Protein 3MNM (pdb70)

CATH classification: 2.60.40.1230

Nearest PDB structures (foldseek):
  3mnm-assembly1_A  TM=1.004E+00  e=5.671E-18  Saccharomyces cerevisiae
  1gyv-assembly1_A  TM=8.779E-01  e=1.402E-06  Mus musculus
  3zy7-assembly1_B  TM=8.597E-01  e=1.266E-06  Mus musculus
  1iu1-assembly1_A  TM=8.815E-01  e=3.173E-06  Homo sapiens
  1gyw-assembly1_A  TM=8.826E-01  e=5.563E-06  Mus musculus

Structure (mmCIF, N/CA/C/O backbone):
data_3MNM
#
_entry.id   3MNM
#
_cell.length_a   89.716
_cell.length_b   89.716
_cell.length_c   117.029
_cell.angle_alpha   90.00
_cell.angle_beta   90.00
_cell.angle_gamma   90.00
#
_symmetry.space_group_name_H-M   'P 43 21 2'
#
loop_
_entity.id
_entity.type
_entity.pdbx_description
1 polymer 'ADP-ribosylation factor-binding protein GGA2'
2 non-polymer 'SULFATE ION'
3 non-polymer GLYCEROL
4 water water
#
loop_
_atom_site.group_PDB
_atom_site.id
_atom_site.type_symbol
_atom_site.label_atom_id
_atom_site.label_alt_id
_atom_site.label_comp_id
_atom_site.label_asym_id
_atom_site.label_entity_id
_atom_site.label_seq_id
_atom_site.pdbx_PDB_ins_code
_atom_site.Cartn_x
_atom_site.Cartn_y
_atom_site.Cartn_z
_atom_site.occupancy
_atom_site.B_iso_or_equiv
_atom_site.auth_seq_id
_atom_site.auth_comp_id
_atom_site.auth_asym_id
_atom_site.auth_atom_id
_atom_site.pdbx_PDB_model_num
ATOM 1 N N . ALA A 1 9 ? -35.262 -3.172 8.846 1.00 36.92 471 ALA A N 1
ATOM 2 C CA . ALA A 1 9 ? -35.602 -4.062 9.949 1.00 34.62 471 ALA A CA 1
ATOM 3 C C . ALA A 1 9 ? -35.321 -5.519 9.584 1.00 25.51 471 ALA A C 1
ATOM 4 O O . ALA A 1 9 ? -35.309 -5.879 8.407 1.00 39.73 471 ALA A O 1
ATOM 6 N N . ARG A 1 10 ? -35.085 -6.343 10.597 1.00 29.89 472 ARG A N 1
ATOM 7 C CA . ARG A 1 10 ? -34.839 -7.766 10.380 1.00 25.88 472 ARG A CA 1
ATOM 8 C C . ARG A 1 10 ? -36.127 -8.540 10.503 1.00 29.58 472 ARG A C 1
ATOM 9 O O . ARG A 1 10 ? -36.914 -8.316 11.425 1.00 32.11 472 ARG A O 1
ATOM 17 N N . THR A 1 11 ? -36.342 -9.461 9.577 1.00 22.29 473 THR A N 1
ATOM 18 C CA . THR A 1 11 ? -37.407 -10.426 9.735 1.00 20.32 473 THR A CA 1
ATOM 19 C C . THR A 1 11 ? -36.798 -11.727 10.224 1.00 25.27 473 THR A C 1
ATOM 20 O O . THR A 1 11 ? -35.788 -12.196 9.677 1.00 20.69 473 THR A O 1
ATOM 24 N N . LEU A 1 12 ? -37.390 -12.300 11.267 1.00 18.19 474 LEU A N 1
ATOM 25 C CA A LEU A 1 12 ? -36.924 -13.584 11.772 0.60 18.03 474 LEU A CA 1
ATOM 26 C CA B LEU A 1 12 ? -36.942 -13.581 11.788 0.40 18.07 474 LEU A CA 1
ATOM 27 C C . LEU A 1 12 ? -37.413 -14.692 10.854 1.00 20.77 474 LEU A C 1
ATOM 28 O O . LEU A 1 12 ? -38.598 -14.767 10.516 1.00 21.71 474 LEU A O 1
ATOM 37 N N . VAL A 1 13 ? -36.484 -15.539 10.429 1.00 15.47 475 VAL A N 1
ATOM 38 C CA . VAL A 1 13 ? -36.803 -16.669 9.578 1.00 13.00 475 VAL A CA 1
ATOM 39 C C . VAL A 1 13 ? -36.876 -17.927 10.421 1.00 16.25 475 VAL A C 1
ATOM 40 O O . VAL A 1 13 ? -37.825 -18.689 10.320 1.00 16.48 475 VAL A O 1
ATOM 44 N N . ASN A 1 14 ? -35.857 -18.165 11.242 1.00 12.45 476 ASN A N 1
ATOM 45 C CA . ASN A 1 14 ? -35.865 -19.331 12.109 1.00 12.03 476 ASN A CA 1
ATOM 46 C C . ASN A 1 14 ? -34.901 -19.173 13.267 1.00 21.16 476 ASN A C 1
ATOM 47 O O . ASN A 1 14 ? -33.878 -18.501 13.146 1.00 17.90 476 ASN A O 1
ATOM 52 N N . GLN A 1 15 ? -35.235 -19.797 14.389 1.00 15.57 477 GLN A N 1
ATOM 53 C CA . GLN A 1 15 ? -34.298 -19.920 15.496 1.00 16.92 477 GLN A CA 1
ATOM 54 C C . GLN A 1 15 ? -34.335 -21.343 16.011 1.00 18.52 477 GLN A C 1
ATOM 55 O O . GLN A 1 15 ? -35.386 -21.846 16.403 1.00 18.87 477 GLN A O 1
ATOM 61 N N . SER A 1 16 ? -33.183 -22.006 15.987 1.00 15.03 478 SER A N 1
ATOM 62 C CA . SER A 1 16 ? -33.075 -23.358 16.471 1.00 13.81 478 SER A CA 1
ATOM 63 C C . SER A 1 16 ? -32.217 -23.322 17.735 1.00 14.95 478 SER A C 1
ATOM 64 O O . SER A 1 16 ? -31.853 -22.240 18.194 1.00 18.71 478 SER A O 1
ATOM 67 N N . PRO A 1 17 ? -31.906 -24.492 18.304 1.00 15.07 479 PRO A N 1
ATOM 68 C CA . PRO A 1 17 ? -31.025 -24.500 19.480 1.00 17.43 479 PRO A CA 1
ATOM 69 C C . PRO A 1 17 ? -29.648 -23.924 19.154 1.00 23.38 479 PRO A C 1
ATOM 70 O O . PRO A 1 17 ? -28.977 -23.405 20.046 1.00 19.13 479 PRO A O 1
ATOM 74 N N . ASN A 1 18 ? -29.234 -24.008 17.892 1.00 15.58 480 ASN A N 1
ATOM 75 C CA . ASN A 1 18 ? -27.867 -23.602 17.525 1.00 14.03 480 ASN A CA 1
ATOM 76 C C . ASN A 1 18 ? -27.769 -22.358 16.653 1.00 17.37 480 ASN A C 1
ATOM 77 O O . ASN A 1 18 ? -26.715 -21.726 16.608 1.00 15.97 480 ASN A O 1
ATOM 82 N N . LEU A 1 19 ? -28.837 -22.024 15.927 1.00 13.72 481 LEU A N 1
ATOM 83 C CA . LEU A 1 19 ? -28.705 -21.107 14.802 1.00 11.59 481 LEU A CA 1
ATOM 84 C C . LEU A 1 19 ? -29.913 -20.203 14.641 1.00 15.55 481 LEU A C 1
ATOM 85 O O . LEU A 1 19 ? -31.059 -20.669 14.618 1.00 16.64 481 LEU A O 1
ATOM 90 N N . LYS A 1 20 ? -29.640 -18.917 14.512 1.00 11.92 482 LYS A N 1
ATOM 91 C CA . LYS A 1 20 ? -30.674 -17.932 14.232 1.00 14.16 482 LYS A CA 1
ATOM 92 C C . LYS A 1 20 ? -30.503 -17.409 12.807 1.00 18.14 482 LYS A C 1
ATOM 93 O O . LYS A 1 20 ? -29.413 -17.003 12.421 1.00 15.27 482 LYS A O 1
ATOM 99 N N . ILE A 1 21 ? -31.577 -17.445 12.017 1.00 12.40 483 ILE A N 1
ATOM 100 C CA . ILE A 1 21 ? -31.537 -16.943 10.648 1.00 11.03 483 ILE A CA 1
ATOM 101 C C . ILE A 1 21 ? -32.489 -15.774 10.521 1.00 16.72 483 ILE A C 1
ATOM 102 O O . ILE A 1 21 ? -33.658 -15.890 10.899 1.00 14.92 483 ILE A O 1
ATOM 107 N N . GLU A 1 22 ? -31.991 -14.654 10.005 1.00 11.76 484 GLU A N 1
ATOM 108 C CA . GLU A 1 22 ? -32.818 -13.473 9.749 1.00 14.45 484 GLU A CA 1
ATOM 109 C C . GLU A 1 22 ? -32.643 -12.955 8.321 1.00 17.92 484 GLU A C 1
ATOM 110 O O . GLU A 1 22 ? -31.574 -13.099 7.730 1.00 13.78 484 GLU A O 1
ATOM 116 N N . PHE A 1 23 ? -33.696 -12.348 7.770 1.00 14.88 485 PHE A N 1
ATOM 117 C CA . PHE A 1 23 ? -33.599 -11.657 6.492 1.00 16.70 485 PHE A CA 1
ATOM 118 C C . PHE A 1 23 ? -33.784 -10.159 6.703 1.00 20.10 485 PHE A C 1
ATOM 119 O O . PHE A 1 23 ? -34.620 -9.735 7.503 1.00 19.88 485 PHE A O 1
ATOM 127 N N . GLU A 1 24 ? -33.004 -9.370 5.982 1.00 15.62 486 GLU A N 1
ATOM 128 C CA . GLU A 1 24 ? -33.327 -7.961 5.774 1.00 16.08 486 GLU A CA 1
ATOM 129 C C . GLU A 1 24 ? -33.906 -7.844 4.375 1.00 22.88 486 GLU A C 1
ATOM 130 O O . GLU A 1 24 ? -33.223 -8.126 3.388 1.00 19.24 486 GLU A O 1
ATOM 136 N N . ILE A 1 25 ? -35.181 -7.453 4.293 1.00 16.76 487 ILE A N 1
ATOM 137 C CA . ILE A 1 25 ? -35.891 -7.403 3.025 1.00 15.52 487 ILE A CA 1
ATOM 138 C C . ILE A 1 25 ? -36.299 -5.973 2.716 1.00 26.62 487 ILE A C 1
ATOM 139 O O . ILE A 1 25 ? -36.880 -5.300 3.565 1.00 23.80 487 ILE A O 1
ATOM 144 N N . SER A 1 26 ? -35.987 -5.515 1.509 1.00 20.86 488 SER A N 1
ATOM 145 C CA . SER A 1 26 ? -36.394 -4.177 1.077 1.00 28.19 488 SER A CA 1
ATOM 146 C C . SER A 1 26 ? -36.749 -4.156 -0.405 1.00 32.08 488 SER A C 1
ATOM 147 O O . SER A 1 26 ? -36.209 -4.927 -1.191 1.00 27.10 488 SER A O 1
ATOM 150 N N . ARG A 1 27 ? -37.667 -3.279 -0.794 1.00 28.24 489 ARG A N 1
ATOM 151 C CA . ARG A 1 27 ? -37.987 -3.154 -2.205 1.00 32.33 489 ARG A CA 1
ATOM 152 C C . ARG A 1 27 ? -37.163 -2.037 -2.817 1.00 34.73 489 ARG A C 1
ATOM 153 O O . ARG A 1 27 ? -37.008 -0.971 -2.224 1.00 39.39 489 ARG A O 1
ATOM 161 N N . GLU A 1 28 ? -36.635 -2.284 -4.008 1.00 35.76 490 GLU A N 1
ATOM 162 C CA . GLU A 1 28 ? -35.812 -1.292 -4.689 1.00 39.50 490 GLU A CA 1
ATOM 163 C C . GLU A 1 28 ? -36.438 -0.802 -5.981 1.00 45.14 490 GLU A C 1
ATOM 164 O O . GLU A 1 28 ? -36.188 0.318 -6.420 1.00 50.87 490 GLU A O 1
ATOM 170 N N . SER A 1 29 ? -37.242 -1.656 -6.598 1.00 41.16 491 SER A N 1
ATOM 171 C CA . SER A 1 29 ? -37.881 -1.316 -7.855 1.00 46.70 491 SER A CA 1
ATOM 172 C C . SER A 1 29 ? -39.272 -1.922 -7.859 1.00 50.28 491 SER A C 1
ATOM 173 O O . SER A 1 29 ? -39.654 -2.626 -6.921 1.00 41.22 491 SER A O 1
ATOM 176 N N . ASN A 1 30 ? -40.037 -1.643 -8.908 1.00 47.01 492 ASN A N 1
ATOM 177 C CA . ASN A 1 30 ? -41.341 -2.269 -9.057 1.00 50.79 492 ASN A CA 1
ATOM 178 C C . ASN A 1 30 ? -41.186 -3.783 -9.194 1.00 46.52 492 ASN A C 1
ATOM 179 O O . ASN A 1 30 ? -42.123 -4.542 -8.940 1.00 48.69 492 ASN A O 1
ATOM 181 N N . SER A 1 31 ? -39.988 -4.218 -9.574 1.00 43.64 493 SER A N 1
ATOM 182 C CA . SER A 1 31 ? -39.748 -5.629 -9.859 1.00 46.96 493 SER A CA 1
ATOM 183 C C . SER A 1 31 ? -38.592 -6.251 -9.067 1.00 36.08 493 SER A C 1
ATOM 184 O O . SER A 1 31 ? -38.358 -7.453 -9.171 1.00 41.09 493 SER A O 1
ATOM 187 N N . VAL A 1 32 ? -37.876 -5.443 -8.287 1.00 38.60 494 VAL A N 1
ATOM 188 C CA . VAL A 1 32 ? -36.690 -5.924 -7.574 1.00 30.73 494 VAL A CA 1
ATOM 189 C C . VAL A 1 32 ? -36.787 -5.824 -6.056 1.00 34.91 494 VAL A C 1
ATOM 190 O O . VAL A 1 32 ? -36.981 -4.741 -5.497 1.00 29.22 494 VAL A O 1
ATOM 194 N N . ILE A 1 33 ? -36.620 -6.965 -5.394 1.00 23.59 495 ILE A N 1
ATOM 195 C CA . ILE A 1 33 ? -36.528 -7.007 -3.947 1.00 22.95 495 ILE A CA 1
ATOM 196 C C . ILE A 1 33 ? -35.084 -7.312 -3.546 1.00 21.18 495 ILE A C 1
ATOM 197 O O . ILE A 1 33 ? -34.457 -8.185 -4.130 1.00 21.67 495 ILE A O 1
ATOM 202 N N . ARG A 1 34 ? -34.567 -6.587 -2.561 1.00 17.97 496 ARG A N 1
ATOM 203 C CA . ARG A 1 34 ? -33.242 -6.869 -2.007 1.00 20.54 496 ARG A CA 1
ATOM 204 C C . ARG A 1 34 ? -33.422 -7.723 -0.756 1.00 19.03 496 ARG A C 1
ATOM 205 O O . ARG A 1 34 ? -34.208 -7.392 0.140 1.00 17.64 496 ARG A O 1
ATOM 213 N N . ILE A 1 35 ? -32.716 -8.846 -0.697 1.00 15.11 497 ILE A N 1
ATOM 214 C CA . ILE A 1 35 ? -32.823 -9.723 0.455 1.00 12.78 497 ILE A CA 1
ATOM 215 C C . ILE A 1 35 ? -31.431 -10.118 0.922 1.00 16.42 497 ILE A C 1
ATOM 216 O O . ILE A 1 35 ? -30.640 -10.671 0.152 1.00 15.74 497 ILE A O 1
ATOM 232 N N . SER A 1 37 ? -29.495 -12.243 3.958 1.00 12.98 499 SER A N 1
ATOM 233 C CA . SER A 1 37 ? -29.634 -13.158 5.093 1.00 8.75 499 SER A CA 1
ATOM 234 C C . SER A 1 37 ? -28.485 -12.995 6.087 1.00 12.32 499 SER A C 1
ATOM 235 O O . SER A 1 37 ? -27.338 -12.745 5.695 1.00 14.68 499 SER A O 1
ATOM 238 N N . PHE A 1 38 ? -28.818 -13.128 7.370 1.00 13.96 500 PHE A N 1
ATOM 239 C CA . PHE A 1 38 ? -27.863 -13.016 8.465 1.00 12.00 500 PHE A CA 1
ATOM 240 C C . PHE A 1 38 ? -27.958 -14.228 9.352 1.00 12.16 500 PHE A C 1
ATOM 241 O O . PHE A 1 38 ? -29.052 -14.617 9.784 1.00 14.72 500 PHE A O 1
ATOM 249 N N . PHE A 1 39 ? -26.802 -14.813 9.654 1.00 10.02 501 PHE A N 1
ATOM 250 C CA . PHE A 1 39 ? -26.731 -16.027 10.438 1.00 9.39 501 PHE A CA 1
ATOM 251 C C . PHE A 1 39 ? -26.003 -15.739 11.726 1.00 13.93 501 PHE A C 1
ATOM 252 O O . PHE A 1 39 ? -24.893 -15.221 11.714 1.00 12.99 501 PHE 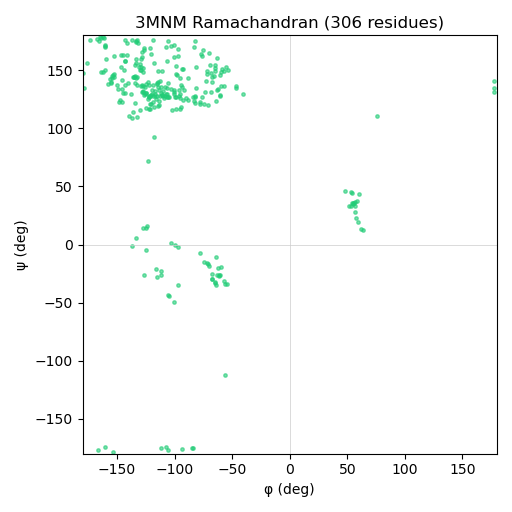A O 1
ATOM 260 N N . THR A 1 40 ? -26.664 -16.057 12.831 1.00 10.61 502 THR A N 1
ATOM 261 C CA . THR A 1 40 ? -26.151 -15.828 14.178 1.00 13.44 502 THR A CA 1
ATOM 262 C C . THR A 1 40 ? -26.026 -17.148 14.939 1.00 15.71 502 THR A C 1
ATOM 263 O O . THR A 1 40 ? -26.960 -17.961 15.009 1.00 13.00 502 THR A O 1
ATOM 267 N N . ASN A 1 41 ? -24.858 -17.378 15.518 1.00 13.88 503 ASN A N 1
ATOM 268 C CA . ASN A 1 41 ? -24.604 -18.623 16.212 1.00 12.84 503 ASN A CA 1
ATOM 269 C C . ASN A 1 41 ? -25.156 -18.538 17.630 1.00 15.97 503 ASN A C 1
ATOM 270 O O . ASN A 1 41 ? -24.804 -17.625 18.368 1.00 15.79 503 ASN A O 1
ATOM 275 N N . LEU A 1 42 ? -26.042 -19.466 17.995 1.00 14.17 504 LEU A N 1
ATOM 276 C CA . LEU A 1 42 ? -26.597 -19.490 19.354 1.00 17.35 504 LEU A CA 1
ATOM 277 C C . LEU A 1 42 ? -25.896 -20.523 20.236 1.00 19.72 504 LEU A C 1
ATOM 278 O O . LEU A 1 42 ? -26.237 -20.690 21.410 1.00 20.50 504 LEU A O 1
ATOM 283 N N . SER A 1 43 ? -24.930 -21.234 19.660 1.00 16.32 505 SER A N 1
ATOM 284 C CA . SER A 1 43 ? -24.170 -22.237 20.382 1.00 15.51 505 SER A CA 1
ATOM 285 C C . SER A 1 43 ? -22.903 -21.597 20.955 1.00 17.40 505 SER A C 1
ATOM 286 O O . SER A 1 43 ? -22.404 -20.634 20.396 1.00 15.17 505 SER A O 1
ATOM 289 N N . SER A 1 44 ? -22.400 -22.111 22.073 1.00 18.15 506 SER A N 1
ATOM 290 C CA A SER A 1 44 ? -21.128 -21.637 22.614 0.52 21.22 506 SER A CA 1
ATOM 291 C CA B SER A 1 44 ? -21.131 -21.615 22.596 0.48 21.22 506 SER A CA 1
ATOM 292 C C . SER A 1 44 ? -19.972 -22.186 21.786 1.00 21.16 506 SER A C 1
ATOM 293 O O . SER A 1 44 ? -18.844 -21.692 21.863 1.00 22.94 506 SER A O 1
ATOM 298 N N . SER A 1 45 ? -20.263 -23.216 20.998 1.00 17.03 507 SER A N 1
ATOM 299 C CA A SER A 1 45 ? -19.246 -23.846 20.166 0.37 21.78 507 SER A CA 1
ATOM 300 C CA B SER A 1 45 ? -19.259 -23.866 20.163 0.63 21.81 507 SER A CA 1
ATOM 301 C C . SER A 1 45 ? -19.336 -23.343 18.731 1.00 18.22 507 SER A C 1
ATOM 302 O O . SER A 1 45 ? -20.363 -22.823 18.307 1.00 14.94 507 SER A O 1
A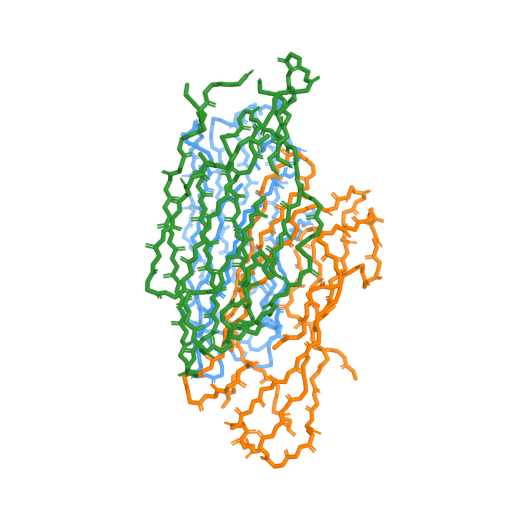TOM 307 N N . PRO A 1 46 ? -18.243 -23.482 17.967 1.00 14.02 508 PRO A N 1
ATOM 308 C CA . PRO A 1 46 ? -18.324 -22.940 16.604 1.00 12.55 508 PRO A CA 1
ATOM 309 C C . PRO A 1 46 ? -19.209 -23.747 15.678 1.00 13.15 508 PRO A C 1
ATOM 310 O O . PRO A 1 46 ? -19.321 -24.959 15.810 1.00 14.16 508 PRO A O 1
ATOM 314 N N . ILE A 1 47 ? -19.814 -23.045 14.734 1.00 13.47 509 ILE A N 1
ATOM 315 C CA . ILE A 1 47 ? -20.544 -23.680 13.642 1.00 10.42 509 ILE A CA 1
ATOM 316 C C . ILE A 1 47 ? -19.648 -23.676 12.410 1.00 12.16 509 ILE A C 1
ATOM 317 O O . ILE A 1 47 ? -19.055 -22.660 12.084 1.00 14.38 509 ILE A O 1
ATOM 322 N N . SER A 1 48 ? -19.552 -24.812 11.733 1.00 12.16 510 SER A N 1
ATOM 323 C CA . SER A 1 48 ? -18.705 -24.888 10.539 1.00 15.10 510 SER A CA 1
ATOM 324 C C . SER A 1 48 ? -19.458 -25.542 9.390 1.00 13.32 510 SER A C 1
ATOM 325 O O . SER A 1 48 ? -20.566 -26.040 9.579 1.00 13.60 510 SER A O 1
ATOM 328 N N . ASN A 1 49 ? -18.840 -25.538 8.211 1.00 9.07 511 ASN A N 1
ATOM 329 C CA . ASN A 1 49 ? -19.396 -26.202 7.047 1.00 9.86 511 ASN A CA 1
ATOM 330 C C . ASN A 1 49 ? -20.822 -25.735 6.742 1.00 9.71 511 ASN A C 1
ATOM 331 O O . ASN A 1 49 ? -21.620 -26.523 6.267 1.00 11.52 511 ASN A O 1
ATOM 336 N N . LEU A 1 50 ? -21.125 -24.460 6.986 1.00 8.89 512 LEU A N 1
ATOM 337 C CA . LEU A 1 50 ? -22.516 -23.999 6.825 1.00 9.39 512 LEU A CA 1
ATOM 338 C C . LEU A 1 50 ? -22.855 -23.789 5.349 1.00 9.54 512 LEU A C 1
ATOM 339 O O . LEU A 1 50 ? -22.208 -23.007 4.641 1.00 10.58 512 LEU A O 1
ATOM 344 N N . VAL A 1 51 ? -23.899 -24.487 4.897 1.00 9.55 513 VAL A N 1
ATOM 345 C CA . VAL A 1 51 ? -24.336 -24.456 3.511 1.00 8.31 513 VAL A CA 1
ATOM 346 C C . VAL A 1 51 ? -25.810 -24.060 3.509 1.00 9.61 513 VAL A C 1
ATOM 347 O O . VAL A 1 51 ? -26.634 -24.766 4.076 1.00 10.32 513 VAL A O 1
ATOM 351 N N . PHE A 1 52 ? -26.115 -22.917 2.903 1.00 9.52 514 PHE A N 1
ATOM 352 C CA . PHE A 1 52 ? -27.487 -22.390 2.879 1.00 8.71 514 PHE A CA 1
ATOM 353 C C . PHE A 1 52 ? -28.045 -22.431 1.464 1.00 10.57 514 PHE A C 1
ATOM 354 O O . PHE A 1 52 ? -27.411 -21.952 0.509 1.00 9.96 514 PHE A O 1
ATOM 362 N N . LEU A 1 53 ? -29.250 -22.988 1.336 1.00 9.65 515 LEU A N 1
ATOM 363 C CA . LEU A 1 53 ? -29.925 -23.092 0.043 1.00 10.01 515 LEU A CA 1
ATOM 364 C C . LEU A 1 53 ? -31.257 -22.353 0.110 1.00 10.87 515 LEU A C 1
ATOM 365 O O . LEU A 1 53 ? -32.048 -22.588 1.024 1.00 13.43 515 LEU A O 1
ATOM 370 N N . LEU A 1 54 ? -31.491 -21.463 -0.851 1.00 11.18 516 LEU A N 1
ATOM 371 C CA . LEU A 1 54 ? -32.716 -20.666 -0.885 1.00 12.47 516 LEU A CA 1
ATOM 372 C C . LEU A 1 54 ? -33.391 -20.795 -2.243 1.00 14.76 516 LEU A C 1
ATOM 373 O O . LEU A 1 54 ? -32.732 -20.744 -3.278 1.00 15.85 516 LEU A O 1
ATOM 378 N N . ALA A 1 55 ? -34.707 -20.957 -2.250 1.00 12.11 517 ALA A N 1
ATOM 379 C CA . ALA A 1 55 ? -35.434 -21.068 -3.514 1.00 12.36 517 ALA A CA 1
ATOM 380 C C . ALA A 1 55 ? -36.661 -20.177 -3.454 1.00 16.87 517 ALA A C 1
ATOM 381 O O . ALA A 1 55 ? -37.277 -20.041 -2.401 1.00 16.79 517 ALA A O 1
ATOM 383 N N . VAL A 1 56 ? -37.004 -19.592 -4.597 1.00 23.16 518 VAL A N 1
ATOM 384 C CA . VAL A 1 56 ? -38.157 -18.704 -4.712 1.00 20.02 518 VAL A CA 1
ATOM 385 C C . VAL A 1 56 ? -39.120 -19.265 -5.764 1.00 17.87 518 VAL A C 1
ATOM 386 O O . VAL A 1 56 ? -38.776 -20.190 -6.495 1.00 19.67 518 VAL A O 1
ATOM 390 N N . PRO A 1 57 ? -40.342 -18.705 -5.846 1.00 25.73 519 PRO A N 1
ATOM 391 C CA . PRO A 1 57 ? -41.280 -19.190 -6.868 1.00 29.29 519 PRO A CA 1
ATOM 392 C C . PRO A 1 57 ? -40.708 -19.170 -8.288 1.00 26.65 519 PRO A C 1
ATOM 393 O O . PRO A 1 57 ? -39.865 -18.333 -8.627 1.00 23.82 519 PRO A O 1
ATOM 397 N N . LYS A 1 58 ? -41.187 -20.092 -9.116 1.00 24.25 520 LYS A N 1
ATOM 398 C CA . LYS A 1 58 ? -40.667 -20.274 -10.467 1.00 30.92 520 LYS A CA 1
ATOM 399 C C . LYS A 1 58 ? -40.728 -18.999 -11.304 1.00 33.01 520 LYS A C 1
ATOM 400 O O . LYS A 1 58 ? -39.860 -18.755 -12.139 1.00 35.67 520 LYS A O 1
ATOM 402 N N . SER A 1 59 ? -41.756 -18.191 -11.077 1.00 28.31 521 SER A N 1
ATOM 403 C CA . SER A 1 59 ? -41.974 -16.997 -11.885 1.00 34.52 521 SER A CA 1
ATOM 404 C C . SER A 1 59 ? -40.950 -15.912 -11.576 1.00 37.71 521 SER A C 1
ATOM 405 O O . SER A 1 59 ? -40.793 -14.960 -12.342 1.00 37.67 521 SER A O 1
ATOM 408 N N . MET A 1 60 ? -40.261 -16.053 -10.450 1.00 34.37 522 MET A N 1
ATOM 409 C CA . MET A 1 60 ? -39.267 -15.063 -10.050 1.00 32.76 522 MET A CA 1
ATOM 410 C C . MET A 1 60 ? -37.839 -15.549 -10.252 1.00 30.16 522 MET A C 1
ATOM 411 O O . MET A 1 60 ? -37.602 -16.700 -10.623 1.00 27.26 522 MET A O 1
ATOM 416 N N . SER A 1 61 ? -36.886 -14.658 -10.011 1.00 27.68 523 SER A N 1
ATOM 417 C CA . SER A 1 61 ? -35.499 -14.950 -10.326 1.00 23.86 523 SER A CA 1
ATOM 418 C C . SER A 1 61 ? -34.581 -14.501 -9.201 1.00 26.42 523 SER A C 1
ATOM 419 O O . SER A 1 61 ? -34.378 -13.304 -8.995 1.00 24.22 523 SER A O 1
ATOM 422 N N . LEU A 1 62 ? -34.028 -15.471 -8.479 1.00 20.65 524 LEU A N 1
ATOM 423 C CA . LEU A 1 62 ? -33.122 -15.191 -7.373 1.00 19.07 524 LEU A CA 1
ATOM 424 C C . LEU A 1 62 ? -31.683 -14.979 -7.878 1.00 15.11 524 LEU A C 1
ATOM 425 O O . LEU A 1 62 ? -31.188 -15.737 -8.709 1.00 17.04 524 LEU A O 1
ATOM 441 N N . LEU A 1 64 ? -28.035 -14.359 -6.091 1.00 9.68 526 LEU A N 1
ATOM 442 C CA . LEU A 1 64 ? -27.314 -14.307 -4.821 1.00 9.14 526 LEU A CA 1
ATOM 443 C C . LEU A 1 64 ? -25.832 -14.050 -4.998 1.00 12.59 526 LEU A C 1
ATOM 444 O O . LEU A 1 64 ? -25.169 -14.742 -5.764 1.00 14.61 526 LEU A O 1
ATOM 449 N N . GLN A 1 65 ? -25.301 -13.093 -4.242 1.00 10.07 527 GLN A N 1
ATOM 450 C CA . GLN A 1 65 ? -23.859 -12.936 -4.156 1.00 9.45 527 GLN A CA 1
ATOM 451 C C . GLN A 1 65 ? -23.300 -14.037 -3.263 1.00 10.66 527 GLN A C 1
ATOM 452 O O . GLN A 1 65 ? -24.050 -14.744 -2.584 1.00 11.16 527 GLN A O 1
ATOM 458 N N . PRO A 1 66 ? -21.976 -14.219 -3.273 1.00 12.95 528 PRO A N 1
ATOM 459 C CA . PRO A 1 66 ? -21.484 -15.368 -2.502 1.00 10.36 528 PRO A CA 1
ATOM 460 C C . PRO A 1 66 ? -21.729 -15.257 -0.998 1.00 10.67 528 PRO A C 1
ATOM 461 O O . PRO A 1 66 ? -21.736 -14.175 -0.421 1.00 15.27 528 PRO A O 1
ATOM 465 N N . GLN A 1 67 ? -21.909 -16.412 -0.365 1.00 11.35 529 GLN A N 1
ATOM 466 C CA . GLN A 1 67 ? -22.014 -16.489 1.070 1.00 9.90 529 GLN A CA 1
ATOM 467 C C . GLN A 1 67 ? -20.681 -16.000 1.668 1.00 15.03 529 GLN A C 1
ATOM 468 O O . GLN A 1 67 ? -19.610 -16.370 1.194 1.00 13.94 529 GLN A O 1
ATOM 474 N N . SER A 1 68 ? -20.753 -15.138 2.681 1.00 12.07 530 SER A N 1
ATOM 475 C CA . SER A 1 68 ? -19.563 -14.435 3.160 1.00 14.83 530 SER A CA 1
ATOM 476 C C . SER A 1 68 ? -18.502 -15.377 3.760 1.00 14.29 530 SER A C 1
ATOM 477 O O . SER A 1 68 ? -17.284 -15.126 3.650 1.00 16.17 530 SER A O 1
ATOM 480 N N . SER A 1 69 ? -18.963 -16.435 4.420 1.00 11.88 531 SER A N 1
ATOM 481 C CA . SER A 1 69 ? -18.115 -17.470 5.019 1.00 10.73 531 SER A CA 1
ATOM 482 C C . SER A 1 69 ? -18.980 -18.702 5.266 1.00 13.50 531 SER A C 1
ATOM 483 O O . SER A 1 69 ? -20.179 -18.669 5.003 1.00 14.89 531 SER A O 1
ATOM 486 N N . ASN A 1 70 ? -18.384 -19.780 5.771 1.00 10.95 532 ASN A N 1
ATOM 487 C CA . ASN A 1 70 ? -19.150 -20.974 6.115 1.00 9.46 532 ASN A CA 1
ATOM 488 C C . ASN A 1 70 ? -18.872 -21.417 7.544 1.00 10.30 532 ASN A C 1
ATOM 489 O O . ASN A 1 70 ? -19.194 -22.537 7.950 1.00 10.06 532 ASN A O 1
ATOM 494 N N . PHE A 1 71 ? -18.251 -20.527 8.314 1.00 11.67 533 PHE A N 1
ATOM 495 C CA A PHE A 1 71 ? -17.924 -20.809 9.703 0.36 13.24 533 PHE A CA 1
ATOM 496 C CA B PHE A 1 71 ? -17.992 -20.821 9.714 0.64 13.23 533 PHE A CA 1
ATOM 497 C C . PHE A 1 71 ? -18.161 -19.583 10.580 1.00 9.75 533 PHE A C 1
ATOM 498 O O . PHE A 1 71 ? -18.008 -18.466 10.121 1.00 13.78 533 PHE A O 1
ATOM 513 N N . MET A 1 72 ? -18.513 -19.798 11.843 1.00 13.29 534 MET A N 1
ATOM 514 C CA . MET A 1 72 ? -18.520 -18.700 12.803 1.00 13.50 534 MET A CA 1
ATOM 515 C C . MET A 1 72 ? -18.282 -19.207 14.220 1.00 13.76 534 MET A C 1
ATOM 516 O O . MET A 1 72 ? -18.672 -20.313 14.595 1.00 13.04 534 MET A O 1
ATOM 521 N N . ILE A 1 73 ? -17.563 -18.405 14.989 1.00 13.00 535 ILE A N 1
ATOM 522 C CA A ILE A 1 73 ? -17.216 -18.768 16.353 0.32 15.65 535 ILE A CA 1
ATOM 523 C CA B ILE A 1 73 ? -17.207 -18.765 16.348 0.68 15.63 535 ILE A CA 1
ATOM 524 C C . ILE A 1 73 ? -18.462 -18.814 17.225 1.00 14.43 535 ILE A C 1
ATOM 525 O O . ILE A 1 73 ? -19.494 -18.253 16.859 1.00 13.44 535 ILE A O 1
ATOM 534 N N . GLY A 1 74 ? -18.354 -19.478 18.376 1.00 15.48 536 GLY A N 1
ATOM 535 C CA . GLY A 1 74 ? -19.440 -19.525 19.353 1.00 15.69 536 GLY A CA 1
ATOM 536 C C . GLY A 1 74 ? -20.029 -18.146 19.605 1.00 14.37 536 GLY A C 1
ATOM 537 O O . GLY A 1 74 ? -19.295 -17.156 19.737 1.00 14.60 536 GLY A O 1
ATOM 538 N N . ASN A 1 75 ? -21.367 -18.071 19.627 1.00 13.94 537 ASN A N 1
ATOM 539 C CA . ASN A 1 75 ? -22.116 -16.840 19.900 1.00 14.26 537 ASN A CA 1
ATOM 540 C C . ASN A 1 75 ? -21.947 -15.711 18.891 1.00 13.13 537 ASN A C 1
ATOM 541 O O . ASN A 1 75 ? -22.352 -14.582 19.150 1.00 16.76 537 ASN A O 1
ATOM 546 N N . ALA A 1 76 ? -21.358 -15.998 17.728 1.00 12.59 538 ALA A N 1
ATOM 547 C CA . ALA A 1 76 ? -21.133 -14.946 16.752 1.00 13.41 538 ALA A CA 1
ATOM 548 C C . ALA A 1 76 ? -22.436 -14.312 16.315 1.00 16.81 538 ALA A C 1
ATOM 549 O O . ALA A 1 76 ? -23.358 -15.012 15.905 1.00 16.55 538 ALA A O 1
ATOM 551 N N . LYS A 1 77 ? -22.500 -12.991 16.390 1.00 14.48 539 LYS A N 1
ATOM 552 C CA . LYS A 1 77 ? -23.636 -12.259 15.839 1.00 15.53 539 LYS A CA 1
ATOM 553 C C . LYS A 1 77 ? -23.379 -11.884 14.388 1.00 17.56 539 LYS A C 1
ATOM 554 O O . LYS A 1 77 ? -22.354 -11.265 14.055 1.00 15.01 539 LYS A O 1
ATOM 560 N N . ASP A 1 78 ? -24.307 -12.260 13.514 1.00 13.93 540 ASP A N 1
ATOM 561 C CA . ASP A 1 78 ? -24.156 -11.976 12.092 1.00 15.31 540 ASP A CA 1
ATOM 562 C C . ASP A 1 78 ? -22.803 -12.487 11.600 1.00 12.63 540 ASP A C 1
ATOM 563 O O . ASP A 1 78 ? -22.083 -11.791 10.863 1.00 15.34 540 ASP A O 1
ATOM 568 N N . GLY A 1 79 ? -22.471 -13.703 12.011 1.00 11.28 541 GLY A N 1
ATOM 569 C CA . GLY A 1 79 ? -21.191 -14.301 11.665 1.00 15.70 541 GLY A CA 1
ATOM 570 C C . GLY A 1 79 ? -21.060 -14.607 10.184 1.00 17.10 541 GLY A C 1
ATOM 571 O O . GLY A 1 79 ? -19.961 -14.596 9.635 1.00 14.95 541 GLY A O 1
ATOM 572 N N . ILE A 1 80 ? -22.189 -14.883 9.535 1.00 11.22 542 ILE A N 1
ATOM 573 C CA . ILE A 1 80 ? -22.226 -15.184 8.115 1.00 10.34 542 ILE A CA 1
ATOM 574 C C . ILE A 1 80 ? -23.375 -14.401 7.530 1.00 14.65 542 ILE A C 1
ATOM 575 O O . ILE A 1 80 ? -24.403 -14.218 8.205 1.00 12.97 542 ILE A O 1
ATOM 580 N N . SER A 1 81 ? -23.205 -13.911 6.307 1.00 11.64 543 SER A N 1
ATOM 581 C CA . SER A 1 81 ? -24.313 -13.260 5.609 1.00 11.28 543 SER A CA 1
ATOM 582 C C . SER A 1 81 ? -24.259 -13.537 4.125 1.00 13.20 543 SER A C 1
ATOM 583 O O . SER A 1 81 ? -23.222 -13.932 3.589 1.00 13.33 543 SER A O 1
ATOM 586 N N . GLN A 1 82 ? -25.377 -13.308 3.450 1.00 9.73 544 GLN A N 1
ATOM 587 C CA . GLN A 1 82 ? -25.410 -13.437 2.006 1.00 11.55 544 GLN A CA 1
ATOM 588 C C . GLN A 1 82 ? -26.368 -12.415 1.416 1.00 12.83 544 GLN A C 1
ATOM 589 O O . GLN A 1 82 ? -27.550 -12.380 1.781 1.00 13.91 544 GLN A O 1
ATOM 595 N N . GLU A 1 83 ? -25.850 -11.577 0.520 1.00 11.34 545 GLU A N 1
ATOM 596 C CA . GLU A 1 83 ? -26.683 -10.554 -0.123 1.00 13.90 545 GLU A CA 1
ATOM 597 C C . GLU A 1 83 ? -27.207 -11.042 -1.463 1.00 18.58 545 GLU A C 1
ATOM 598 O O . GLU A 1 83 ? -26.506 -11.755 -2.187 1.00 14.40 545 GLU A O 1
ATOM 604 N N . GLY A 1 84 ? -28.448 -10.675 -1.788 1.00 15.02 546 GLY A N 1
ATOM 605 C CA . GLY A 1 84 ? -29.029 -11.049 -3.064 1.00 14.32 546 GLY A CA 1
ATOM 606 C C . GLY A 1 84 ? -30.236 -10.215 -3.444 1.00 15.04 546 GLY A C 1
ATOM 607 O O . GLY A 1 84 ? -30.642 -9.321 -2.696 1.00 17.71 546 GLY A O 1
ATOM 608 N N . THR A 1 85 ? -30.788 -10.502 -4.618 1.00 14.46 547 THR A N 1
ATOM 609 C CA . THR A 1 85 ? -32.032 -9.883 -5.061 1.00 14.90 547 THR A CA 1
ATOM 610 C C . THR A 1 85 ? -33.002 -10.915 -5.626 1.00 19.02 547 THR A C 1
ATOM 611 O O . THR A 1 85 ? -32.610 -11.994 -6.072 1.00 18.50 547 THR A O 1
ATOM 615 N N . ILE A 1 86 ? -34.279 -10.567 -5.601 1.00 17.79 548 ILE A N 1
ATOM 616 C CA . ILE A 1 86 ? -35.286 -11.340 -6.290 1.00 19.84 548 ILE A CA 1
ATOM 617 C C . ILE A 1 86 ? -35.847 -10.452 -7.398 1.00 23.45 548 ILE A C 1
ATOM 618 O O . ILE A 1 86 ? -36.374 -9.376 -7.119 1.00 23.66 548 ILE A O 1
ATOM 623 N N . GLU A 1 87 ? -35.700 -10.901 -8.644 1.00 26.81 549 GLU A N 1
ATOM 624 C CA . GLU A 1 87 ? -36.193 -10.178 -9.816 1.00 33.45 549 GLU A CA 1
ATOM 625 C C . GLU A 1 87 ? -37.550 -10.730 -10.251 1.00 43.00 549 GLU A C 1
ATOM 626 O O . GLU A 1 87 ? -37.930 -11.844 -9.875 1.00 29.30 549 GLU A O 1
ATOM 632 N N . ASN A 1 88 ? -38.272 -9.946 -11.049 1.00 40.39 550 ASN A N 1
ATOM 633 C CA . ASN A 1 88 ? -39.624 -10.302 -11.470 1.00 36.99 550 ASN A CA 1
ATOM 634 C C . ASN A 1 88 ? -40.562 -10.495 -10.281 1.00 35.77 550 ASN A C 1
ATOM 635 O O . ASN A 1 88 ? -41.416 -11.382 -10.287 1.00 47.17 550 ASN A O 1
ATOM 637 N N . ALA A 1 89 ? -40.391 -9.660 -9.261 1.00 37.26 551 ALA A N 1
ATOM 638 C CA . ALA A 1 89 ? -41.246 -9.701 -8.079 1.00 45.13 551 ALA A CA 1
ATOM 639 C C . ALA A 1 89 ? -42.004 -8.388 -7.917 1.00 45.84 551 ALA A C 1
ATOM 640 O O . ALA A 1 89 ? -41.501 -7.452 -7.296 1.00 49.41 551 ALA A O 1
ATOM 642 N N . PRO A 1 90 ? -43.223 -8.320 -8.476 1.00 50.46 552 PRO A N 1
ATOM 643 C CA . PRO A 1 90 ? -44.108 -7.149 -8.493 1.00 54.97 552 PRO A CA 1
ATOM 644 C C . PRO A 1 90 ? -44.671 -6.799 -7.114 1.00 49.97 552 PRO A C 1
ATOM 645 O O . PRO A 1 90 ? -44.794 -7.670 -6.252 1.00 47.48 552 PRO A O 1
ATOM 647 N N . ALA A 1 91 ? -45.027 -5.530 -6.928 1.00 55.17 553 ALA A N 1
ATOM 648 C CA . ALA A 1 91 ? -45.465 -5.022 -5.627 1.00 52.83 553 ALA A CA 1
ATOM 649 C C . ALA A 1 91 ? -46.748 -5.665 -5.086 1.00 61.08 553 ALA A C 1
ATOM 650 O O . ALA A 1 91 ? -46.969 -5.693 -3.872 1.00 61.91 553 ALA A O 1
ATOM 652 N N . ASN A 1 92 ? -47.596 -6.162 -5.983 1.00 58.81 554 ASN A N 1
ATOM 653 C CA . ASN A 1 92 ? -48.853 -6.784 -5.573 1.00 59.03 554 ASN A CA 1
ATOM 654 C C . ASN A 1 92 ? -48.649 -7.933 -4.589 1.00 61.91 554 ASN A C 1
ATOM 655 O O . ASN A 1 92 ? -49.025 -9.073 -4.865 1.00 68.17 554 ASN A O 1
ATOM 657 N N . ALA A 1 96 ? -48.448 -13.333 -2.220 1.00 48.22 558 ALA A N 1
ATOM 658 C CA . ALA A 1 96 ? -47.419 -13.424 -1.188 1.00 58.78 558 ALA A CA 1
ATOM 659 C C . ALA A 1 96 ? -46.201 -14.217 -1.667 1.00 45.38 558 ALA A C 1
ATOM 660 O O . ALA A 1 96 ? -46.336 -15.245 -2.331 1.00 47.96 558 ALA A O 1
ATOM 662 N N . LEU A 1 97 ? -45.017 -13.726 -1.315 1.00 40.49 559 LEU A N 1
ATOM 663 C CA . LEU A 1 97 ? -43.746 -14.313 -1.740 1.00 40.94 559 LEU A CA 1
ATOM 664 C C . LEU A 1 97 ? -43.332 -15.485 -0.832 1.00 25.60 559 LEU A C 1
ATOM 665 O O . LEU A 1 97 ? -42.943 -15.283 0.316 1.00 35.83 559 LEU A O 1
ATOM 679 N N . VAL A 1 99 ? -41.017 -18.744 0.200 1.00 28.23 561 VAL A N 1
ATOM 680 C CA . VAL A 1 99 ? -39.617 -19.128 0.097 1.00 29.41 561 VAL A CA 1
ATOM 681 C C . VAL A 1 99 ? -39.393 -20.524 0.671 1.00 28.42 561 VAL A C 1
ATOM 682 O O . VAL A 1 99 ? -40.100 -20.963 1.580 1.00 26.70 561 VAL A O 1
ATOM 686 N N . LYS A 1 100 ? -38.439 -21.250 0.104 1.00 15.33 562 LYS A N 1
ATOM 687 C CA . LYS A 1 100 ? -38.082 -22.548 0.646 1.00 12.35 562 LYS A CA 1
ATOM 688 C C . LYS A 1 100 ? -36.594 -22.446 0.949 1.00 13.10 562 LYS A C 1
ATOM 689 O O . LYS A 1 100 ? -35.813 -22.085 0.079 1.00 12.39 562 LYS A O 1
ATOM 694 N N . TRP A 1 101 ? -36.211 -22.729 2.181 1.00 13.47 563 TRP A N 1
ATOM 695 C CA . TRP A 1 101 ? -34.787 -22.636 2.545 1.00 9.95 563 TRP A CA 1
ATOM 696 C C . TRP A 1 101 ? -34.335 -23.904 3.257 1.00 13.61 563 TRP A C 1
ATOM 697 O O . TRP A 1 101 ? -35.131 -24.638 3.843 1.00 13.30 563 TRP A O 1
ATOM 708 N N . LYS A 1 102 ? -33.036 -24.167 3.190 1.00 12.21 564 LYS A N 1
ATOM 709 C CA . LYS A 1 102 ? -32.458 -25.307 3.867 1.00 10.69 564 LYS A CA 1
ATOM 710 C C . LYS A 1 102 ? -31.078 -24.882 4.324 1.00 12.55 564 LYS A C 1
ATOM 711 O O . LYS A 1 102 ? -30.382 -24.165 3.607 1.00 12.93 564 LYS A O 1
ATOM 717 N N . VAL A 1 103 ? -30.689 -25.317 5.512 1.00 9.86 565 VAL A N 1
ATOM 718 C CA . VAL A 1 103 ? -29.328 -25.086 5.973 1.00 9.83 565 VAL A CA 1
ATOM 719 C C . VAL A 1 103 ? -28.752 -26.384 6.542 1.00 11.76 565 VAL A C 1
ATOM 720 O O . VAL A 1 103 ? -29.433 -27.138 7.240 1.00 11.65 565 VAL A O 1
ATOM 724 N N . ASN A 1 104 ? -27.499 -26.659 6.196 1.00 7.87 566 ASN A N 1
ATOM 725 C CA . ASN A 1 104 ? -26.773 -27.802 6.743 1.00 7.99 566 ASN A CA 1
ATOM 726 C C . ASN A 1 104 ? -25.499 -27.242 7.337 1.00 9.87 566 ASN A C 1
ATOM 727 O O . ASN A 1 104 ? -24.891 -26.356 6.744 1.00 10.22 566 ASN A O 1
ATOM 732 N N . TYR A 1 105 ? -25.115 -27.728 8.508 1.00 9.76 567 TYR A N 1
ATOM 733 C CA . TYR A 1 105 ? -23.899 -27.243 9.147 1.00 14.56 567 TYR A CA 1
ATOM 734 C C . TYR A 1 105 ? -23.418 -28.248 10.178 1.00 13.79 567 TYR A C 1
ATOM 735 O O . TYR A 1 105 ? -24.122 -29.209 10.510 1.00 13.17 567 TYR A O 1
ATOM 744 N N . SER A 1 106 ? -22.208 -28.032 10.686 1.00 10.83 568 SER A N 1
ATOM 745 C CA A SER A 1 106 ? -21.641 -28.875 11.734 0.70 15.55 568 SER A CA 1
ATOM 746 C CA B SER A 1 106 ? -21.708 -28.883 11.751 0.30 15.49 568 SER A CA 1
ATOM 747 C C . SER A 1 106 ? -21.542 -28.089 13.040 1.00 15.53 568 SER A C 1
ATOM 748 O O . SER A 1 106 ? -21.172 -26.912 13.025 1.00 13.96 568 SER A O 1
ATOM 753 N N . VAL A 1 107 ? -21.846 -28.735 14.162 1.00 16.57 569 VAL A N 1
ATOM 754 C CA . VAL A 1 107 ? -21.667 -28.122 15.480 1.00 17.24 569 VAL A CA 1
ATOM 755 C C . VAL A 1 107 ? -21.497 -29.241 16.514 1.00 17.90 569 VAL A C 1
ATOM 756 O O . VAL A 1 107 ? -22.150 -30.279 16.424 1.00 22.23 569 VAL A O 1
ATOM 760 N N . ASN A 1 108 ? -20.590 -29.050 17.470 1.00 23.53 570 ASN A N 1
ATOM 761 C CA . ASN A 1 108 ? -20.312 -30.100 18.464 1.00 29.41 570 ASN A CA 1
ATOM 762 C C . ASN A 1 108 ? -19.931 -31.463 17.856 1.00 31.35 570 ASN A C 1
ATOM 763 O O . ASN A 1 108 ? -20.288 -32.513 18.391 1.00 34.37 570 ASN A O 1
ATOM 768 N N . SER A 1 109 ? -19.213 -31.447 16.739 1.00 24.90 571 SER A N 1
ATOM 769 C CA . SER A 1 109 ? -18.891 -32.671 15.999 1.00 27.00 571 SER A CA 1
ATOM 770 C C . SER A 1 109 ? -20.104 -33.545 15.649 1.00 31.66 571 SER A C 1
ATOM 771 O O . SER A 1 109 ? -20.002 -34.774 15.589 1.00 33.11 571 SER A O 1
ATOM 774 N N . THR A 1 110 ? -21.247 -32.908 15.409 1.00 24.88 572 THR A N 1
ATOM 775 C CA . THR A 1 110 ? -22.414 -33.600 14.870 1.00 21.96 572 THR A CA 1
ATOM 776 C C . THR A 1 110 ? -22.897 -32.805 13.664 1.00 18.53 572 THR A C 1
ATOM 777 O O . THR A 1 110 ? -22.481 -31.663 13.472 1.00 18.93 572 THR A O 1
ATOM 781 N N . GLN A 1 111 ? -23.765 -33.401 12.854 1.00 18.45 573 GLN A N 1
ATOM 782 C CA . GLN A 1 111 ? -24.242 -32.735 11.648 1.00 14.38 573 GLN A CA 1
ATOM 783 C C . GLN A 1 111 ? -25.690 -32.299 11.842 1.00 21.14 573 GLN A C 1
ATOM 784 O O . GLN A 1 111 ? -26.529 -33.090 12.267 1.00 22.83 573 GLN A O 1
ATOM 790 N N . ALA A 1 112 ? -25.968 -31.035 11.551 1.00 14.07 574 ALA A N 1
ATOM 791 C CA . ALA A 1 112 ? -27.301 -30.490 11.789 1.00 17.81 574 ALA A CA 1
ATOM 792 C C . ALA A 1 112 ? -27.925 -30.039 10.484 1.00 15.36 574 ALA A C 1
ATOM 793 O O . ALA A 1 112 ? -27.239 -29.751 9.506 1.00 13.83 574 ALA A O 1
ATOM 795 N N . GLU A 1 113 ? -29.250 -29.998 10.467 1.00 12.86 575 GLU A N 1
ATOM 796 C CA . GLU A 1 113 ? -29.968 -29.569 9.284 1.00 13.93 575 GLU A CA 1
ATOM 797 C C . GLU A 1 113 ? -31.274 -28.928 9.756 1.00 18.15 575 GLU A C 1
ATOM 798 O O . GLU A 1 113 ? -31.905 -29.404 10.698 1.00 18.33 575 GLU A O 1
ATOM 804 N N . GLU A 1 114 ? -31.633 -27.811 9.143 1.00 14.63 576 GLU A N 1
ATOM 805 C CA . GLU A 1 114 ? -32.928 -27.185 9.396 1.00 12.08 576 GLU A CA 1
ATOM 806 C C . GLU A 1 114 ? -33.506 -26.781 8.052 1.00 13.68 576 GLU A C 1
ATOM 807 O O . GLU A 1 114 ? -32.772 -26.403 7.151 1.00 11.69 576 GLU A O 1
ATOM 813 N N . THR A 1 115 ? -34.826 -26.895 7.902 1.00 10.80 577 THR A N 1
ATOM 814 C CA . THR A 1 115 ? -35.463 -26.515 6.652 1.00 10.84 577 THR A CA 1
ATOM 815 C C . THR A 1 115 ? -36.852 -25.958 6.941 1.00 11.51 577 THR A C 1
ATOM 816 O O . THR A 1 115 ? -37.452 -26.286 7.974 1.00 13.52 577 THR A O 1
ATOM 820 N N . ALA A 1 116 ? -37.337 -25.087 6.060 1.00 11.72 578 ALA A N 1
ATOM 821 C CA . ALA A 1 116 ? -38.732 -24.606 6.122 1.00 14.75 578 ALA A CA 1
ATOM 822 C C . ALA A 1 116 ? -39.158 -23.905 4.846 1.00 24.47 578 ALA A C 1
ATOM 823 O O . ALA A 1 116 ? -38.358 -23.672 3.940 1.00 17.26 578 ALA A O 1
ATOM 825 N N . VAL A 1 117 ? -40.445 -23.552 4.819 1.00 26.34 579 VAL A N 1
ATOM 826 C CA . VAL A 1 117 ? -41.027 -22.624 3.854 1.00 34.26 579 VAL A CA 1
ATOM 827 C C . VAL A 1 117 ? -41.308 -21.266 4.523 1.00 30.20 579 VAL A C 1
ATOM 828 O O . VAL A 1 117 ? -41.967 -21.203 5.569 1.00 37.67 579 VAL A O 1
ATOM 832 N N . PHE A 1 118 ? -40.811 -20.182 3.927 1.00 21.76 580 PHE A N 1
ATOM 833 C CA . PHE A 1 118 ? -40.906 -18.850 4.539 1.00 26.56 580 PHE A CA 1
ATOM 834 C C . PHE A 1 118 ? -41.622 -17.820 3.656 1.00 30.64 580 PHE A C 1
ATOM 835 O O . PHE A 1 118 ? -41.258 -17.611 2.496 1.00 29.35 580 PHE A O 1
ATOM 843 N N . THR A 1 119 ? -42.638 -17.172 4.221 1.00 31.11 581 THR A N 1
ATOM 844 C CA . THR A 1 119 ? -43.399 -16.156 3.498 1.00 27.32 581 THR A CA 1
ATOM 845 C C . THR A 1 119 ? -42.858 -14.756 3.772 1.00 28.55 581 THR A C 1
ATOM 846 O O . THR A 1 119 ? -42.845 -14.294 4.910 1.00 30.38 581 THR A O 1
ATOM 850 N N . LEU A 1 120 ? -42.401 -14.088 2.719 1.00 28.65 582 LEU A N 1
ATOM 851 C CA . LEU A 1 120 ? -41.825 -12.760 2.857 1.00 29.86 582 LEU A CA 1
ATOM 852 C C . LEU A 1 120 ? -42.878 -11.736 3.258 1.00 42.11 582 LEU A C 1
ATOM 853 O O . LEU A 1 120 ? -44.032 -11.825 2.830 1.00 40.19 582 LEU A O 1
ATOM 858 N N . PRO A 1 121 ? -42.484 -10.763 4.091 1.00 39.61 583 PRO A N 1
ATOM 859 C CA . PRO A 1 121 ? -43.366 -9.625 4.356 1.00 44.06 583 PRO A CA 1
ATOM 860 C C . PRO A 1 121 ? -43.553 -8.842 3.070 1.00 49.46 583 PRO A C 1
ATOM 861 O O . PRO A 1 121 ? -42.675 -8.849 2.205 1.00 41.23 583 PRO A O 1
ATOM 865 N N . ASN A 1 122 ? -44.689 -8.174 2.937 1.00 53.85 584 ASN A N 1
ATOM 866 C CA . ASN A 1 122 ? -44.940 -7.398 1.738 1.00 54.14 584 ASN A CA 1
ATOM 867 C C . ASN A 1 122 ? -44.053 -6.160 1.708 1.00 52.17 584 ASN A C 1
ATOM 868 O O . ASN A 1 122 ? -44.095 -5.328 2.617 1.00 57.44 584 ASN A O 1
ATOM 873 N N . VAL A 1 123 ? -43.225 -6.061 0.675 1.00 49.65 585 VAL A N 1
ATOM 874 C CA . VAL A 1 123 ? -42.417 -4.871 0.456 1.00 43.99 585 VAL A CA 1
ATOM 875 C C . VAL A 1 123 ? -42.715 -4.325 -0.931 1.00 44.24 585 VAL A C 1
ATOM 876 O O . VAL A 1 123 ? -43.301 -5.022 -1.761 1.00 46.67 585 VAL A O 1
ATOM 881 N N . ALA B 1 9 ? -37.278 -27.392 33.325 1.00 48.70 471 ALA B N 1
ATOM 882 C CA . ALA B 1 9 ? -37.018 -26.338 32.350 1.00 52.22 471 ALA B CA 1
ATOM 883 C C . ALA B 1 9 ? -37.297 -26.833 30.928 1.00 41.66 471 ALA B C 1
ATOM 884 O O . ALA B 1 9 ? -37.447 -28.035 30.698 1.00 37.32 471 ALA B O 1
ATOM 886 N N . ARG B 1 10 ? -37.363 -25.909 29.975 1.00 37.75 472 ARG B N 1
ATOM 887 C CA . ARG B 1 10 ? -37.635 -26.296 28.595 1.00 32.52 472 ARG B CA 1
ATOM 888 C C . ARG B 1 10 ? -36.505 -26.021 27.635 1.00 31.51 472 ARG B C 1
ATOM 889 O O . ARG B 1 10 ? -35.872 -24.966 27.663 1.00 33.96 472 ARG B O 1
ATOM 897 N N . THR B 1 11 ? -36.275 -26.989 26.763 1.00 23.05 473 THR B N 1
ATOM 898 C CA . THR B 1 11 ? -35.314 -26.828 25.699 1.00 21.81 473 THR B CA 1
ATOM 899 C C . THR B 1 11 ? -36.054 -26.303 24.477 1.00 26.55 473 THR B C 1
ATOM 900 O O . THR B 1 11 ? -37.057 -26.887 24.038 1.00 25.06 473 THR B O 1
ATOM 904 N N . LEU B 1 12 ? -35.595 -25.176 23.956 1.00 24.66 474 LEU B N 1
ATOM 905 C CA . LEU B 1 12 ? -36.150 -24.662 22.723 1.00 24.19 474 LEU B CA 1
ATOM 906 C C . LEU B 1 12 ? -35.718 -25.628 21.637 1.00 29.00 474 LEU B C 1
ATOM 907 O O . LEU B 1 12 ? -34.548 -26.024 21.573 1.00 29.68 474 LEU B O 1
ATOM 912 N N . VAL B 1 13 ? -36.673 -26.044 20.813 1.00 17.39 475 VAL B N 1
ATOM 913 C CA . VAL B 1 13 ? -36.391 -26.933 19.699 1.00 17.59 475 VAL B CA 1
ATOM 914 C C . VAL B 1 13 ? -36.445 -26.113 18.424 1.00 19.17 475 VAL B C 1
ATOM 915 O O . VAL B 1 13 ? -35.603 -26.254 17.528 1.00 20.70 475 VAL B O 1
ATOM 919 N N . ASN B 1 14 ? -37.455 -25.252 18.331 1.00 13.93 476 ASN B N 1
ATOM 920 C CA . ASN B 1 14 ? -37.562 -24.389 17.189 1.00 15.58 476 ASN B CA 1
ATOM 921 C C . ASN B 1 14 ? -38.478 -23.203 17.386 1.00 22.53 476 ASN B C 1
ATOM 922 O O . ASN B 1 14 ? -39.470 -23.276 18.120 1.00 18.02 476 ASN B O 1
ATOM 927 N N . GLN B 1 15 ? -38.135 -22.105 16.724 1.00 14.36 477 GLN B N 1
ATOM 928 C CA . GLN B 1 15 ? -39.011 -20.946 16.699 1.00 15.63 477 GLN B CA 1
ATOM 929 C C . GLN B 1 15 ? -39.009 -20.343 15.315 1.00 20.35 477 GLN B C 1
ATOM 930 O O . GLN B 1 15 ? -38.009 -19.791 14.868 1.00 18.11 477 GLN B O 1
ATOM 936 N N . SER B 1 16 ? -40.131 -20.466 14.620 1.00 16.13 478 SER B N 1
ATOM 937 C CA . SER B 1 16 ? -40.244 -19.910 13.285 1.00 16.72 478 SER B CA 1
ATOM 938 C C . SER B 1 16 ? -41.160 -18.690 13.345 1.00 19.23 478 SER B C 1
ATOM 939 O O . SER B 1 16 ? -41.557 -18.269 14.437 1.00 21.05 478 SER B O 1
ATOM 942 N N . PRO B 1 17 ? -41.487 -18.106 12.186 1.00 18.08 479 PRO B N 1
ATOM 943 C CA . PRO B 1 17 ? -42.428 -16.980 12.219 1.00 20.12 479 PRO B CA 1
ATOM 944 C C . PRO B 1 17 ? -43.790 -17.400 12.800 1.00 23.67 479 PRO B C 1
ATOM 945 O O . PRO B 1 17 ? -44.503 -16.562 13.355 1.00 21.74 479 PRO B O 1
ATOM 949 N N . ASN B 1 18 ? -44.135 -18.679 12.682 1.00 16.08 480 ASN B N 1
ATOM 950 C CA . ASN B 1 18 ? -45.483 -19.140 13.078 1.00 16.06 480 ASN B CA 1
ATOM 951 C C . ASN B 1 18 ? -45.534 -20.038 14.308 1.00 17.42 480 ASN B C 1
ATOM 952 O O . ASN B 1 18 ? -46.564 -20.127 14.966 1.00 15.84 480 ASN B O 1
ATOM 957 N N . LEU B 1 19 ? -44.451 -20.748 14.601 1.00 14.15 481 LEU B N 1
ATOM 958 C CA . LEU B 1 19 ? -44.551 -21.858 15.533 1.00 14.12 481 LEU B CA 1
ATOM 959 C C . LEU B 1 19 ? -43.332 -21.980 16.429 1.00 17.18 481 LEU B C 1
ATOM 960 O O . LEU B 1 19 ? -42.198 -21.961 15.940 1.00 16.72 481 LEU B O 1
ATOM 965 N N . LYS B 1 20 ? -43.578 -22.101 17.729 1.00 14.82 482 LYS B N 1
ATOM 966 C CA . LYS B 1 20 ? -42.538 -22.424 18.701 1.00 15.58 482 LYS B CA 1
ATOM 967 C C . LYS B 1 20 ? -42.707 -23.864 19.176 1.00 19.90 482 LYS B C 1
ATOM 968 O O . LYS B 1 20 ? -43.805 -24.281 19.557 1.00 16.65 482 LYS B O 1
ATOM 974 N N . ILE B 1 21 ? -41.615 -24.625 19.136 1.00 11.41 483 ILE B N 1
ATOM 975 C CA . ILE B 1 21 ? -41.605 -25.991 19.621 1.00 11.72 483 ILE B CA 1
ATOM 976 C C . ILE B 1 21 ? -40.605 -26.074 20.753 1.00 17.09 483 ILE B C 1
ATOM 977 O O . ILE B 1 21 ? -39.460 -25.624 20.603 1.00 16.08 483 ILE B O 1
ATOM 982 N N . GLU B 1 22 ? -41.045 -26.611 21.889 1.00 12.78 484 GLU B N 1
ATOM 983 C CA . GLU B 1 22 ? -40.156 -26.833 23.036 1.00 13.50 484 GLU B CA 1
ATOM 984 C C . GLU B 1 22 ? -40.246 -28.269 23.522 1.00 18.97 484 GLU B C 1
ATOM 985 O O . GLU B 1 22 ? -41.291 -28.897 23.417 1.00 16.04 484 GLU B O 1
ATOM 991 N N . PHE B 1 23 ? -39.146 -28.801 24.053 1.00 15.61 485 PHE B N 1
ATOM 992 C CA . PHE B 1 23 ? -39.179 -30.105 24.696 1.00 16.90 485 PHE B CA 1
ATOM 993 C C . PHE B 1 23 ? -38.889 -29.926 26.169 1.00 19.77 485 PHE B C 1
ATOM 994 O O . PHE B 1 23 ? -37.967 -29.200 26.539 1.00 21.49 485 PHE B O 1
ATOM 1002 N N . GLU B 1 24 ? -39.670 -30.600 27.001 1.00 15.18 486 GLU B N 1
ATOM 1003 C CA . GLU B 1 24 ? -39.280 -30.860 28.385 0.84 20.53 486 GLU B CA 1
ATOM 1004 C C . GLU B 1 24 ? -38.651 -32.247 28.425 1.00 18.95 486 GLU B C 1
ATOM 1005 O O . GLU B 1 24 ? -39.292 -33.260 28.109 1.00 18.58 486 GLU B O 1
ATOM 1011 N N . ILE B 1 25 ? -37.372 -32.297 28.784 1.00 18.79 487 ILE B N 1
ATOM 1012 C CA . ILE B 1 25 ? -36.634 -33.553 28.774 1.00 15.56 487 ILE B CA 1
ATOM 1013 C C . ILE B 1 25 ? -36.123 -33.867 30.169 1.00 23.21 487 ILE B C 1
ATOM 1014 O O . ILE B 1 25 ? -35.545 -33.003 30.824 1.00 23.90 487 ILE B O 1
ATOM 1019 N N . SER B 1 26 ? -36.315 -35.103 30.607 1.00 20.14 488 SER B N 1
ATOM 1020 C CA . SER B 1 26 ? -35.815 -35.517 31.915 1.00 26.42 488 SER B CA 1
ATOM 1021 C C . SER B 1 26 ? -35.524 -37.014 31.971 1.00 27.91 488 SER B C 1
ATOM 1022 O O . SER B 1 26 ? -35.987 -37.786 31.134 1.00 22.10 488 SER B O 1
ATOM 1025 N N . ARG B 1 27 ? -34.743 -37.439 32.955 1.00 20.00 489 ARG B N 1
ATOM 1026 C CA . ARG B 1 27 ? -34.424 -38.854 33.051 1.00 19.27 489 ARG B CA 1
ATOM 1027 C C . ARG B 1 27 ? -35.355 -39.573 34.030 1.00 22.91 489 ARG B C 1
ATOM 1028 O O . ARG B 1 27 ? -35.598 -39.082 35.142 1.00 26.49 489 ARG B O 1
ATOM 1036 N N . GLU B 1 28 ? -35.875 -40.720 33.598 1.00 21.79 490 GLU B N 1
ATOM 1037 C CA . GLU B 1 28 ? -36.741 -41.567 34.428 1.00 27.84 490 GLU B CA 1
ATOM 1038 C C . GLU B 1 28 ? -35.977 -42.699 35.102 1.00 34.35 490 GLU B C 1
ATOM 1039 O O . GLU B 1 28 ? -36.314 -43.121 36.207 1.00 30.59 490 GLU B O 1
ATOM 1045 N N . SER B 1 29 ? -34.975 -43.222 34.410 1.00 30.06 491 SER B N 1
ATOM 1046 C CA . SER B 1 29 ? -34.149 -44.287 34.962 1.00 31.83 491 SER B CA 1
ATOM 1047 C C . SER B 1 29 ? -32.841 -44.331 34.193 1.00 38.31 491 SER B C 1
ATOM 1048 O O . SER B 1 29 ? -32.592 -43.472 33.349 1.00 29.83 491 SER B O 1
ATOM 1051 N N . ASN B 1 30 ? -32.006 -45.323 34.486 1.00 34.00 492 ASN B N 1
ATOM 1052 C CA . ASN B 1 30 ? -30.707 -45.425 33.833 1.00 37.38 492 ASN B CA 1
ATOM 1053 C C . ASN B 1 30 ? -30.814 -45.548 32.313 1.00 31.21 492 ASN B C 1
ATOM 1054 O O . ASN B 1 30 ? -29.855 -45.279 31.596 1.00 39.85 492 ASN B O 1
ATOM 1056 N N . SER B 1 31 ? -31.982 -45.947 31.822 1.00 31.73 493 SER B N 1
ATOM 1057 C CA . SER B 1 31 ? -32.142 -46.187 30.394 1.00 29.74 493 SER B CA 1
ATOM 1058 C C . SER B 1 31 ? -33.396 -45.562 29.785 1.00 27.11 493 SER B C 1
ATOM 1059 O O . SER B 1 31 ? -33.694 -45.803 28.619 1.00 26.64 493 SER B O 1
ATOM 1062 N N . VAL B 1 32 ? -34.138 -44.780 30.563 1.00 26.08 494 VAL B N 1
ATOM 1063 C CA . VAL B 1 32 ? -35.360 -44.168 30.028 1.00 24.71 494 VAL B CA 1
ATOM 1064 C C . VAL B 1 32 ? -35.363 -42.660 30.178 1.00 19.34 494 VAL B C 1
ATOM 1065 O O . VAL B 1 32 ? -35.090 -42.120 31.247 1.00 21.28 494 VAL B O 1
ATOM 1069 N N . ILE B 1 33 ? -35.658 -41.971 29.075 1.00 16.92 495 ILE B N 1
ATOM 1070 C CA . ILE B 1 33 ? -35.790 -40.529 29.085 1.00 16.14 495 ILE B CA 1
ATOM 1071 C C . ILE B 1 33 ? -37.251 -40.163 28.832 1.00 18.44 495 ILE B C 1
ATOM 1072 O O . ILE B 1 33 ? -37.887 -40.756 27.973 1.00 21.99 495 ILE B O 1
ATOM 1077 N N . ARG B 1 34 ? -37.764 -39.210 29.603 1.00 18.65 496 ARG B N 1
ATOM 1078 C CA . ARG B 1 34 ? -39.106 -38.663 29.419 1.00 19.73 496 ARG B CA 1
ATOM 1079 C C . ARG B 1 34 ? -39.007 -37.440 28.510 1.00 15.57 496 ARG B C 1
ATOM 1080 O O . ARG B 1 34 ? -38.141 -36.583 28.687 1.00 17.87 496 ARG B O 1
ATOM 1088 N N . ILE B 1 35 ? -39.875 -37.364 27.506 1.00 14.48 497 ILE B N 1
ATOM 1089 C CA . ILE B 1 35 ? -39.829 -36.231 26.591 1.00 14.34 497 ILE B CA 1
ATOM 1090 C C . ILE B 1 35 ? -41.242 -35.748 26.314 1.00 19.59 497 ILE B C 1
ATOM 1091 O O . ILE B 1 35 ? -42.081 -36.513 25.851 1.00 20.67 497 ILE B O 1
ATOM 1107 N N . SER B 1 37 ? -43.289 -32.703 24.264 1.00 16.13 499 SER B N 1
ATOM 1108 C CA . SER B 1 37 ? -43.200 -31.576 23.353 1.00 13.28 499 SER B CA 1
ATOM 1109 C C . SER B 1 37 ? -44.376 -30.630 23.571 1.00 13.49 499 SER B C 1
ATOM 1110 O O . SER B 1 37 ? -45.503 -31.064 23.848 1.00 16.50 499 SER B O 1
ATOM 1113 N N . PHE B 1 38 ? -44.087 -29.341 23.468 1.00 11.73 500 PHE B N 1
ATOM 1114 C CA . PHE B 1 38 ? -45.068 -28.269 23.606 1.00 13.17 500 PHE B CA 1
ATOM 1115 C C . PHE B 1 38 ? -45.037 -27.372 22.390 1.00 16.34 500 PHE B C 1
ATOM 1116 O O . PHE B 1 38 ? -43.979 -26.869 21.992 1.00 14.98 500 PHE B O 1
ATOM 1124 N N . PHE B 1 39 ? -46.212 -27.127 21.825 1.00 11.36 501 PHE B N 1
ATOM 1125 C CA . PHE B 1 39 ? -46.332 -26.312 20.640 1.00 11.77 501 PHE B CA 1
ATOM 1126 C C . PHE B 1 39 ? -47.062 -25.032 20.976 1.00 15.69 501 PHE B C 1
ATOM 1127 O O . PHE B 1 39 ? -48.158 -25.050 21.551 1.00 14.71 501 PHE B O 1
ATOM 1135 N N . THR B 1 40 ? -46.448 -23.926 20.600 1.00 11.24 502 THR B N 1
ATOM 1136 C CA . THR B 1 40 ? -46.979 -22.599 20.879 1.00 13.60 502 THR B CA 1
ATOM 1137 C C . THR B 1 40 ? -47.171 -21.836 19.574 1.00 15.58 502 THR B C 1
ATOM 1138 O O . THR B 1 40 ? -46.280 -21.746 18.735 1.00 15.40 502 THR B O 1
ATOM 1142 N N . ASN B 1 41 ? -48.365 -21.298 19.381 1.00 12.04 503 ASN B N 1
ATOM 1143 C CA . ASN B 1 41 ? -48.668 -20.576 18.166 1.00 12.89 503 ASN B CA 1
ATOM 1144 C C . ASN B 1 41 ? -48.161 -19.147 18.239 1.00 17.53 503 ASN B C 1
ATOM 1145 O O . ASN B 1 41 ? -48.541 -18.413 19.138 1.00 14.66 503 ASN B O 1
ATOM 1150 N N . LEU B 1 42 ? -47.295 -18.757 17.301 1.00 14.40 504 LEU B N 1
ATOM 1151 C CA . LEU B 1 42 ? -46.772 -17.393 17.268 1.00 15.83 504 LEU B CA 1
ATOM 1152 C C . LEU B 1 42 ? -47.523 -16.499 16.288 1.00 18.41 504 LEU B C 1
ATOM 1153 O O . LEU B 1 42 ? -47.231 -15.310 16.172 1.00 19.54 504 LEU B O 1
ATOM 1158 N N . SER B 1 43 ? -48.494 -17.075 15.584 1.00 17.61 505 SER B N 1
ATOM 1159 C CA . SER B 1 43 ? -49.289 -16.335 14.611 1.00 17.33 505 SER B CA 1
ATOM 1160 C C . SER B 1 43 ? -50.550 -15.826 15.288 1.00 20.31 505 SER B C 1
ATOM 1161 O O . SER B 1 43 ? -51.025 -16.441 16.238 1.00 18.46 505 SER B O 1
ATOM 1164 N N . SER B 1 44 ? -51.080 -14.705 14.806 1.00 20.72 506 SER B N 1
ATOM 1165 C CA . SER B 1 44 ? -52.364 -14.209 15.290 0.88 22.08 506 SER B CA 1
ATOM 1166 C C . SER B 1 44 ? -53.478 -15.078 14.713 1.00 21.47 506 SER B C 1
ATOM 1167 O O . SER B 1 44 ? -54.614 -15.033 15.177 1.00 23.31 506 SER B O 1
ATOM 1170 N N . SER B 1 45 ? -53.130 -15.866 13.698 1.00 16.58 507 SER B N 1
ATOM 1171 C CA . SER B 1 45 ? -54.073 -16.737 12.990 1.00 25.65 507 SER B CA 1
ATOM 1172 C C . SER B 1 45 ? -53.967 -18.163 13.513 1.00 21.74 507 SER B C 1
ATOM 1173 O O . SER B 1 45 ? -52.918 -18.557 14.005 1.00 17.91 507 SER B O 1
ATOM 1176 N N . PRO B 1 46 ? -55.050 -18.948 13.399 1.00 15.66 508 PRO B N 1
ATOM 1177 C CA . PRO B 1 46 ? -55.019 -20.307 13.937 1.00 15.08 508 PRO B CA 1
ATOM 1178 C C . PRO B 1 46 ? -54.138 -21.221 13.101 1.00 13.53 508 PRO B C 1
ATOM 1179 O O . PRO B 1 46 ? -54.055 -21.072 11.881 1.00 16.50 508 PRO B O 1
ATOM 1183 N N . ILE B 1 47 ? -53.498 -22.158 13.782 1.00 15.65 509 ILE B N 1
ATOM 1184 C CA . ILE B 1 47 ? -52.757 -23.212 13.130 1.00 13.79 509 ILE B CA 1
ATOM 1185 C C . ILE B 1 47 ? -53.621 -24.471 13.128 1.00 13.40 509 ILE B C 1
ATOM 1186 O O . ILE B 1 47 ? -54.134 -24.874 14.168 1.00 17.52 509 ILE B O 1
ATOM 1191 N N . SER B 1 48 ? -53.777 -25.090 11.963 1.00 14.83 510 SER B N 1
ATOM 1192 C CA . SER B 1 48 ? -54.604 -26.291 11.861 1.00 17.99 510 SER B CA 1
ATOM 1193 C C . SER B 1 48 ? -53.837 -27.445 11.208 1.00 16.22 510 SER B C 1
ATOM 1194 O O . SER B 1 48 ? -52.744 -27.246 10.671 1.00 14.07 510 SER B O 1
ATOM 1197 N N . ASN B 1 49 ? -54.414 -28.640 11.262 1.00 13.03 511 ASN B N 1
ATOM 1198 C CA . ASN B 1 49 ? -53.862 -29.807 10.579 1.00 11.67 511 ASN B CA 1
ATOM 1199 C C . ASN B 1 49 ? -52.410 -30.076 10.993 1.00 14.52 511 ASN B C 1
ATOM 1200 O O . ASN B 1 49 ? -51.597 -30.505 10.184 1.00 13.66 511 ASN B O 1
ATOM 1205 N N . LEU B 1 50 ? -52.089 -29.824 12.253 1.00 13.06 512 LEU B N 1
ATOM 1206 C CA . LEU B 1 50 ? -50.697 -29.965 12.685 1.00 12.26 512 LEU B CA 1
ATOM 1207 C C . LEU B 1 50 ? -50.336 -31.437 12.893 1.00 12.21 512 LEU B C 1
ATOM 1208 O O . LEU B 1 50 ? -50.937 -32.159 13.689 1.00 12.46 512 LEU B O 1
ATOM 1213 N N . VAL B 1 51 ? -49.334 -31.870 12.142 1.00 10.26 513 VAL B N 1
ATOM 1214 C CA . VAL B 1 51 ? -48.863 -33.243 12.178 1.00 10.99 513 VAL B CA 1
ATOM 1215 C C . VAL B 1 51 ? -47.382 -33.237 12.560 1.00 13.10 513 VAL B C 1
ATOM 1216 O O . VAL B 1 51 ? -46.564 -32.687 11.826 1.00 11.75 513 VAL B O 1
ATOM 1220 N N . PHE B 1 52 ? -47.055 -33.826 13.709 1.00 10.81 514 PHE B N 1
ATOM 1221 C CA . PHE B 1 52 ? -45.671 -33.862 14.214 1.00 10.44 514 PHE B CA 1
ATOM 1222 C C . PHE B 1 52 ? -45.094 -35.271 14.141 1.00 11.56 514 PHE B C 1
ATOM 1223 O O . PHE B 1 52 ? -45.721 -36.235 14.589 1.00 10.74 514 PHE B O 1
ATOM 1231 N N . LEU B 1 53 ? -43.874 -35.387 13.612 1.00 12.16 515 LEU B N 1
ATOM 1232 C CA . LEU B 1 53 ? -43.232 -36.674 13.426 1.00 8.69 515 LEU B CA 1
ATOM 1233 C C . LEU B 1 53 ? -41.866 -36.604 14.085 1.00 14.95 515 LEU B C 1
ATOM 1234 O O . LEU B 1 53 ? -41.094 -35.684 13.832 1.00 14.56 515 LEU B O 1
ATOM 1239 N N . LEU B 1 54 ? -41.573 -37.575 14.938 1.00 12.13 516 LEU B N 1
ATOM 1240 C CA . LEU B 1 54 ? -40.326 -37.563 15.684 1.00 13.27 516 LEU B CA 1
ATOM 1241 C C . LEU B 1 54 ? -39.651 -38.916 15.518 1.00 15.13 516 LEU B C 1
ATOM 1242 O O . LEU B 1 54 ? -40.306 -39.956 15.583 1.00 18.26 516 LEU B O 1
ATOM 1247 N N . ALA B 1 55 ? -38.338 -38.908 15.295 1.00 13.95 517 ALA B N 1
ATOM 1248 C CA . ALA B 1 55 ? -37.601 -40.150 15.158 1.00 17.11 517 ALA B CA 1
ATOM 1249 C C . ALA B 1 55 ? -36.342 -40.066 16.012 1.00 15.96 517 ALA B C 1
ATOM 1250 O O . ALA B 1 55 ? -35.747 -39.000 16.140 1.00 16.69 517 ALA B O 1
ATOM 1252 N N . VAL B 1 56 ? -35.967 -41.190 16.615 1.00 16.46 518 VAL B N 1
ATOM 1253 C CA . VAL B 1 56 ? -34.769 -41.272 17.443 1.00 14.75 518 VAL B CA 1
ATOM 1254 C C . VAL B 1 56 ? -33.806 -42.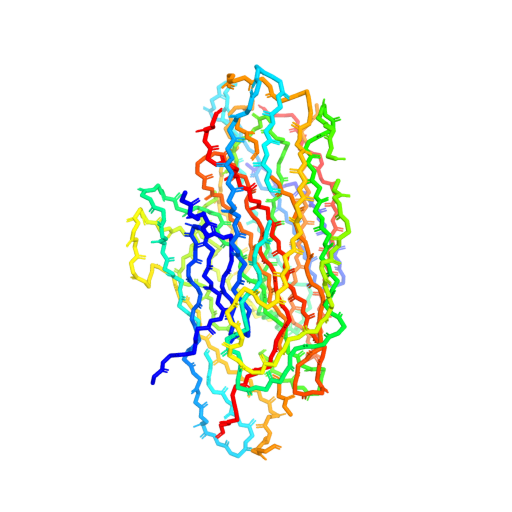295 16.833 1.00 18.29 518 VAL B C 1
ATOM 1255 O O . VAL B 1 56 ? -34.137 -42.936 15.845 1.00 17.16 518 VAL B O 1
ATOM 1259 N N . PRO B 1 57 ? -32.603 -42.445 17.415 1.00 18.37 519 PRO B N 1
ATOM 1260 C CA . PRO B 1 57 ? -31.657 -43.422 16.859 1.00 23.47 519 PRO B CA 1
ATOM 1261 C C . PRO B 1 57 ? -32.223 -44.836 16.849 1.00 24.20 519 PRO B C 1
ATOM 1262 O O . PRO B 1 57 ? -33.051 -45.182 17.697 1.00 23.30 519 PRO B O 1
ATOM 1266 N N . LYS B 1 58 ? -31.768 -45.636 15.890 1.00 26.69 520 LYS B N 1
ATOM 1267 C CA . LYS B 1 58 ? -32.242 -47.001 15.703 1.00 25.57 520 LYS B CA 1
ATOM 1268 C C . LYS B 1 58 ? -32.062 -47.858 16.953 1.00 23.88 520 LYS B C 1
ATOM 1269 O O . LYS B 1 58 ? -32.856 -48.761 17.203 1.00 31.81 520 LYS B O 1
ATOM 1271 N N . SER B 1 59 ? -31.024 -47.574 17.734 1.00 26.32 521 SER B N 1
ATOM 1272 C CA . SER B 1 59 ? -30.744 -48.371 18.929 1.00 29.83 521 SER B CA 1
ATOM 1273 C C . SER B 1 59 ? -31.772 -48.123 20.033 1.00 30.36 521 SER B C 1
ATOM 1274 O O . SER B 1 59 ? -31.888 -48.909 20.978 1.00 27.61 521 SER B O 1
ATOM 1277 N N . MET B 1 60 ? -32.521 -47.032 19.904 1.00 26.60 522 MET B N 1
ATOM 1278 C CA . MET B 1 60 ? -33.453 -46.618 20.950 1.00 20.96 522 MET B CA 1
ATOM 1279 C C . MET B 1 60 ? -34.905 -46.855 20.560 1.00 22.85 522 MET B C 1
ATOM 1280 O O . MET B 1 60 ? -35.210 -47.168 19.414 1.00 25.03 522 MET B O 1
ATOM 1285 N N . SER B 1 61 ? -35.798 -46.708 21.533 1.00 23.64 523 SER B N 1
ATOM 1286 C CA . SER B 1 61 ? -37.200 -47.020 21.313 1.00 23.24 523 SER B CA 1
ATOM 1287 C C . SER B 1 61 ? -38.087 -45.872 21.787 1.00 20.14 523 SER B C 1
ATOM 1288 O O . SER B 1 61 ? -38.123 -45.547 22.974 1.00 26.62 523 SER B O 1
ATOM 1291 N N . LEU B 1 62 ? -38.797 -45.261 20.847 1.00 18.93 524 LEU B N 1
ATOM 1292 C CA . LEU B 1 62 ? -39.680 -44.146 21.162 1.00 17.16 524 LEU B CA 1
ATOM 1293 C C . LEU B 1 62 ? -41.106 -44.648 21.401 1.00 19.29 524 LEU B C 1
ATOM 1294 O O . LEU B 1 62 ? -41.637 -45.451 20.631 1.00 19.17 524 LEU B O 1
ATOM 1308 N N . LEU B 1 64 ? -44.805 -42.914 22.152 1.00 16.65 526 LEU B N 1
ATOM 1309 C CA . LEU B 1 64 ? -45.522 -41.642 22.217 1.00 14.23 526 LEU B CA 1
ATOM 1310 C C . LEU B 1 64 ? -47.001 -41.824 22.527 1.00 16.46 526 LEU B C 1
ATOM 1311 O O . LEU B 1 64 ? -47.665 -42.668 21.932 1.00 19.31 526 LEU B O 1
ATOM 1316 N N . GLN B 1 65 ? -47.511 -41.014 23.447 1.00 16.26 527 GLN B N 1
ATOM 1317 C CA . GLN B 1 65 ? -48.954 -40.874 23.617 1.00 17.00 527 GLN B CA 1
ATOM 1318 C C . GLN B 1 65 ? -49.491 -40.007 22.480 1.00 15.77 527 GLN B C 1
ATOM 1319 O O . GLN B 1 65 ? -48.725 -39.299 21.811 1.00 15.89 527 GLN B O 1
ATOM 1325 N N . PRO B 1 66 ? -50.808 -40.059 22.237 1.00 16.11 528 PRO B N 1
ATOM 1326 C CA . PRO B 1 66 ? -51.350 -39.254 21.142 1.00 17.95 528 PRO B CA 1
ATOM 1327 C C . PRO B 1 66 ? -51.102 -37.758 21.314 1.00 13.85 528 PRO B C 1
ATOM 1328 O O . PRO B 1 66 ? -51.049 -37.219 22.423 1.00 15.34 528 PRO B O 1
ATOM 1332 N N . GLN B 1 67 ? -50.944 -37.089 20.183 1.00 13.03 529 GLN B N 1
ATOM 1333 C CA . GLN B 1 67 ? -50.888 -35.645 20.143 1.00 11.21 529 GLN B CA 1
ATOM 1334 C C . GLN B 1 67 ? -52.180 -35.142 20.778 1.00 19.90 529 GLN B C 1
ATOM 1335 O O . GLN B 1 67 ? -53.251 -35.670 20.490 1.00 16.86 529 GLN B O 1
ATOM 1341 N N . SER B 1 68 ? -52.092 -34.126 21.631 1.00 16.18 530 SER B N 1
ATOM 1342 C CA . SER B 1 68 ? -53.270 -33.665 22.372 1.00 18.75 530 SER B CA 1
ATOM 1343 C C . SER B 1 68 ? -54.355 -33.087 21.452 1.00 19.78 530 SER B C 1
ATOM 1344 O O . SER B 1 68 ? -55.557 -33.202 21.738 1.00 19.17 530 SER B O 1
ATOM 1347 N N . SER B 1 69 ? -53.925 -32.459 20.358 1.00 13.75 531 SER B N 1
ATOM 1348 C CA . SER B 1 69 ? -54.825 -31.914 19.344 1.00 14.96 531 SER B CA 1
ATOM 1349 C C . SER B 1 69 ? -54.010 -31.652 18.088 1.00 17.78 531 SER B C 1
ATOM 1350 O O . SER B 1 69 ? -52.792 -31.855 18.088 1.00 15.50 531 SER B O 1
ATOM 1353 N N . ASN B 1 70 ? -54.666 -31.200 17.023 1.00 15.22 532 ASN B N 1
ATOM 1354 C CA . ASN B 1 70 ? -53.943 -30.791 15.817 1.00 12.73 532 ASN B CA 1
ATOM 1355 C C . ASN B 1 70 ? -54.275 -29.366 15.409 1.00 10.63 532 ASN B C 1
ATOM 1356 O O . ASN B 1 70 ? -53.999 -28.937 14.290 1.00 12.50 532 ASN B O 1
ATOM 1361 N N . PHE B 1 71 ? -54.864 -28.610 16.328 1.00 12.64 533 PHE B N 1
ATOM 1362 C CA A PHE B 1 71 ? -55.285 -27.243 16.051 0.64 12.65 533 PHE B CA 1
ATOM 1363 C CA B PHE B 1 71 ? -55.177 -27.225 16.038 0.36 12.64 533 PHE B CA 1
ATOM 1364 C C . PHE B 1 71 ? -55.025 -26.346 17.264 1.00 12.21 533 PHE B C 1
ATOM 1365 O O . PHE B 1 71 ? -55.178 -26.794 18.389 1.00 14.06 533 PHE B O 1
ATOM 1380 N N . MET B 1 72 ? -54.648 -25.093 17.033 1.00 14.60 534 MET B N 1
ATOM 1381 C CA . MET B 1 72 ? -54.656 -24.135 18.123 1.00 13.38 534 MET B CA 1
ATOM 1382 C C . MET B 1 72 ? -54.970 -22.721 17.639 1.00 13.96 534 MET B C 1
ATOM 1383 O O . MET B 1 72 ? -54.577 -22.301 16.548 1.00 14.98 534 MET B O 1
ATOM 1388 N N A ILE B 1 73 ? -55.707 -21.994 18.466 0.76 14.14 535 ILE B N 1
ATOM 1389 N N B ILE B 1 73 ? -55.724 -21.987 18.449 0.24 14.16 535 ILE B N 1
ATOM 1390 C CA A ILE B 1 73 ? -56.086 -20.631 18.143 0.76 13.84 535 ILE B CA 1
ATOM 1391 C CA B ILE B 1 73 ? -56.079 -20.622 18.092 0.24 13.85 535 ILE B CA 1
ATOM 1392 C C A ILE B 1 73 ? -54.882 -19.699 18.115 0.76 13.96 535 ILE B C 1
ATOM 1393 C C B ILE B 1 73 ? -54.849 -19.743 17.987 0.24 14.05 535 ILE B C 1
ATOM 1394 O O A ILE B 1 73 ? -53.824 -20.037 18.651 0.76 14.52 535 ILE B O 1
ATOM 1395 O O B ILE B 1 73 ? -53.742 -20.150 18.339 0.24 14.87 535 ILE B O 1
ATOM 1404 N N . GLY B 1 74 ? -55.067 -18.530 17.502 1.00 15.65 536 GLY B N 1
ATOM 1405 C CA . GLY B 1 74 ? -54.034 -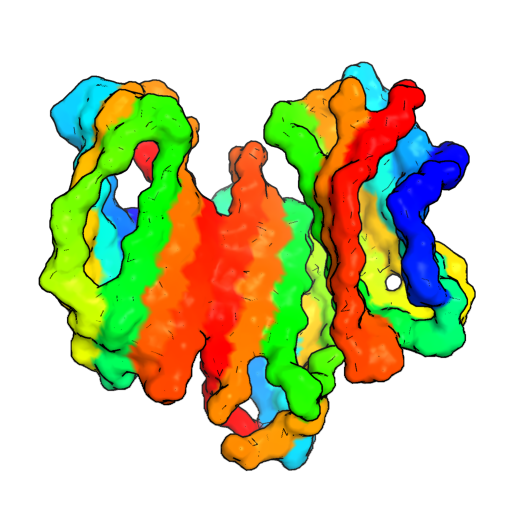17.519 17.437 1.00 17.23 536 GLY B CA 1
ATOM 1406 C C . GLY B 1 74 ? -53.370 -17.303 18.782 1.00 19.26 536 GLY B C 1
ATOM 1407 O O . GLY B 1 74 ? -54.033 -17.228 19.821 1.00 15.55 536 GLY B O 1
ATOM 1408 N N . ASN B 1 75 ? -52.041 -17.230 18.768 1.00 16.83 537 ASN B N 1
ATOM 1409 C CA . ASN B 1 75 ? -51.252 -16.973 19.975 1.00 16.55 537 ASN B CA 1
ATOM 1410 C C . ASN B 1 75 ? -51.349 -17.994 21.102 1.00 14.44 537 ASN B C 1
ATOM 1411 O O . ASN B 1 75 ? -50.893 -17.716 22.212 1.00 19.30 537 ASN B O 1
ATOM 1416 N N . ALA B 1 76 ? -51.907 -19.174 20.840 1.00 11.00 538 ALA B N 1
ATOM 1417 C CA . ALA B 1 76 ? -52.078 -20.151 21.906 1.00 13.13 538 ALA B CA 1
ATOM 1418 C C . ALA B 1 76 ? -50.734 -20.556 22.519 1.00 20.04 538 ALA B C 1
ATOM 1419 O O . ALA B 1 76 ? -49.816 -20.935 21.794 1.00 16.14 538 ALA B O 1
ATOM 1421 N N . LYS B 1 77 ? -50.629 -20.480 23.841 1.00 15.95 539 LYS B N 1
ATOM 1422 C CA . LYS B 1 77 ? -49.462 -21.012 24.551 1.00 15.28 539 LYS B CA 1
ATOM 1423 C C . 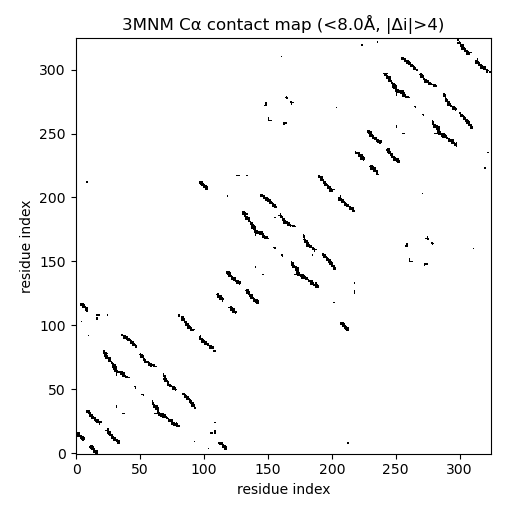LYS B 1 77 ? -49.659 -22.475 24.898 1.00 16.14 539 LYS B C 1
ATOM 1424 O O . LYS B 1 77 ? -50.637 -22.837 25.579 1.00 16.35 539 LYS B O 1
ATOM 1430 N N . ASP B 1 78 ? -48.722 -23.323 24.472 1.00 14.14 540 ASP B N 1
ATOM 1431 C CA . ASP B 1 78 ? -48.839 -24.744 24.759 1.00 13.17 540 ASP B CA 1
ATOM 1432 C C . ASP B 1 78 ? -50.206 -25.256 24.265 1.00 13.29 540 ASP B C 1
ATOM 1433 O O . ASP B 1 78 ? -50.898 -25.998 2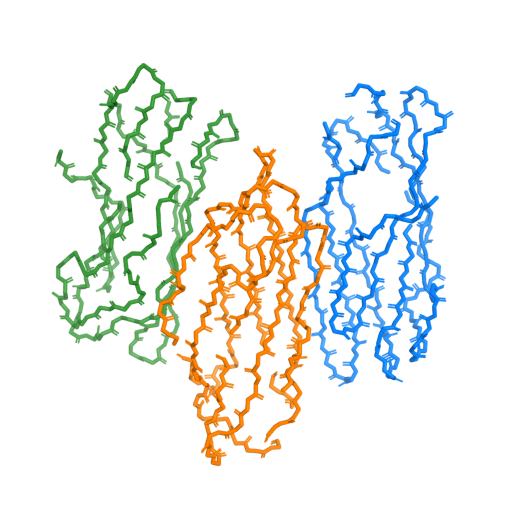4.967 1.00 13.53 540 ASP B O 1
ATOM 1438 N N . GLY B 1 79 ? -50.582 -24.837 23.062 1.00 13.87 541 GLY B N 1
ATOM 1439 C CA . GLY B 1 79 ? -51.866 -25.216 22.480 1.00 14.54 541 GLY B CA 1
ATOM 1440 C C . GLY B 1 79 ? -51.950 -26.691 22.148 1.00 16.81 541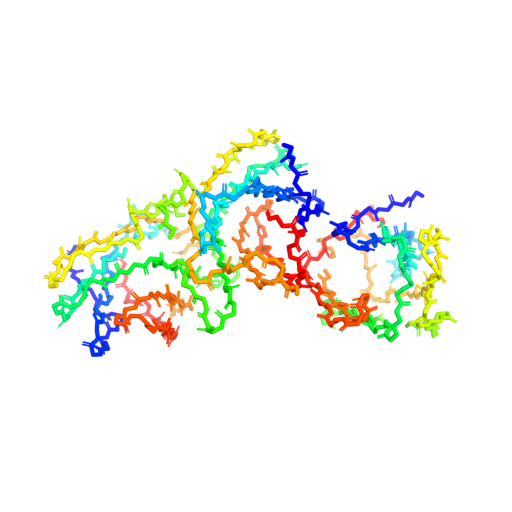 GLY B C 1
ATOM 1441 O O . GLY B 1 79 ? -53.029 -27.294 22.178 1.00 14.80 541 GLY B O 1
ATOM 1442 N N . ILE B 1 80 ? -50.798 -27.284 21.828 1.00 12.23 542 ILE B N 1
ATOM 1443 C CA . ILE B 1 80 ? -50.713 -28.714 21.556 1.00 10.48 542 ILE B CA 1
ATOM 1444 C C . ILE B 1 80 ? -49.533 -29.280 22.342 1.00 11.98 542 ILE B C 1
ATOM 1445 O O . ILE B 1 80 ? -48.527 -28.598 22.496 1.00 13.03 542 ILE B O 1
ATOM 1450 N N . SER B 1 81 ? -49.663 -30.499 22.848 1.00 13.28 543 SER B N 1
ATOM 1451 C CA . SER B 1 81 ? -48.516 -31.184 23.458 1.00 14.38 543 SER B CA 1
ATOM 1452 C C . SER B 1 81 ? -48.535 -32.657 23.108 1.00 15.17 543 SER B C 1
ATOM 1453 O O . SER B 1 81 ? -49.563 -33.196 22.700 1.00 14.43 543 SER B O 1
ATOM 1456 N N . GLN B 1 82 ? -47.394 -33.316 23.285 1.00 10.92 544 GLN B N 1
ATOM 1457 C CA . GLN B 1 82 ? -47.322 -34.758 23.121 1.00 12.01 544 GLN B CA 1
ATOM 1458 C C . GLN B 1 82 ? -46.298 -35.332 24.078 1.00 14.16 544 GLN B C 1
ATOM 1459 O O . GLN B 1 82 ? -45.140 -34.916 24.084 1.00 17.29 544 GLN B O 1
ATOM 1465 N N . GLU B 1 83 ? -46.739 -36.284 24.882 1.00 14.02 545 GLU B N 1
ATOM 1466 C CA . GLU B 1 83 ? -45.878 -36.912 25.873 1.00 17.56 545 GLU B CA 1
ATOM 1467 C C . GLU B 1 83 ? -45.333 -38.217 25.368 1.00 17.23 545 GLU B C 1
ATOM 1468 O O . GLU B 1 83 ? -46.015 -38.964 24.663 1.00 15.87 545 GLU B O 1
ATOM 1474 N N . GLY B 1 84 ? -44.110 -38.526 25.771 1.00 15.41 546 GLY B N 1
ATOM 1475 C CA . GLY B 1 84 ? -43.564 -39.828 25.454 1.00 18.23 546 GLY B CA 1
ATOM 1476 C C . GLY B 1 84 ? -42.310 -40.159 26.230 1.00 13.54 546 GLY B C 1
ATOM 1477 O O . GLY B 1 84 ? -41.861 -39.389 27.084 1.00 17.64 546 GLY B O 1
ATOM 1478 N N . THR B 1 85 ? -41.752 -41.317 25.919 1.00 14.53 547 THR B N 1
ATOM 1479 C CA . THR B 1 85 ? -40.472 -41.729 26.468 1.00 16.91 547 THR B CA 1
ATOM 1480 C C . THR B 1 85 ? -39.571 -42.274 25.384 1.00 19.69 547 THR B C 1
ATOM 1481 O O . THR B 1 85 ? -40.022 -42.680 24.316 1.00 16.85 547 THR B O 1
ATOM 1485 N N . ILE B 1 86 ? -38.284 -42.279 25.682 1.00 18.28 548 ILE B N 1
ATOM 1486 C CA . ILE B 1 86 ? -37.305 -42.918 24.828 1.00 17.86 548 ILE B CA 1
ATOM 1487 C C . ILE B 1 86 ? -36.631 -43.984 25.676 1.00 16.54 548 ILE B C 1
ATOM 1488 O O . ILE B 1 86 ? -36.070 -43.669 26.724 1.00 21.06 548 ILE B O 1
ATOM 1493 N N . GLU B 1 87 ? -36.714 -45.232 25.234 1.00 20.37 549 GLU B N 1
ATOM 1494 C CA . GLU B 1 87 ? -36.142 -46.353 25.973 1.00 25.19 549 GLU B CA 1
ATOM 1495 C C . GLU B 1 87 ? -34.809 -46.784 25.376 1.00 28.57 549 GLU B C 1
ATOM 1496 O O . GLU B 1 87 ? -34.504 -46.478 24.226 1.00 22.87 549 GLU B O 1
ATOM 1502 N N . ASN B 1 88 ? -34.026 -47.514 26.165 1.00 32.17 550 ASN B N 1
ATOM 1503 C CA . ASN B 1 88 ? -32.683 -47.896 25.756 1.00 28.90 550 ASN B CA 1
ATOM 1504 C C . ASN B 1 88 ? -31.839 -46.659 25.495 1.00 31.49 550 ASN B C 1
ATOM 1505 O O . ASN B 1 88 ? -31.106 -46.590 24.506 1.00 33.56 550 ASN B O 1
ATOM 1508 N N . ALA B 1 89 ? -31.955 -45.682 26.391 1.00 29.17 551 ALA B N 1
ATOM 1509 C CA . ALA B 1 89 ? -31.206 -44.436 26.300 1.00 31.58 551 ALA B CA 1
ATOM 1510 C C . ALA B 1 89 ? -30.369 -44.185 27.559 1.00 41.12 551 ALA B C 1
ATOM 1511 O O . ALA B 1 89 ? -30.689 -43.302 28.359 1.00 35.48 551 ALA B O 1
ATOM 1513 N N . PRO B 1 90 ? -29.285 -44.959 27.730 1.00 45.97 552 PRO B N 1
ATOM 1514 C CA . PRO B 1 90 ? -28.392 -44.872 28.894 1.00 42.61 552 PRO B CA 1
ATOM 1515 C C . PRO B 1 90 ? -27.818 -43.474 29.127 1.00 42.36 552 PRO B C 1
ATOM 1516 O O . PRO B 1 90 ? -27.663 -42.701 28.186 1.00 41.92 552 PRO B O 1
ATOM 1520 N N . ALA B 1 91 ? -27.496 -43.162 30.379 1.00 50.77 553 ALA B N 1
ATOM 1521 C CA . ALA B 1 91 ? -26.928 -41.858 30.719 1.00 51.43 553 ALA B CA 1
ATOM 1522 C C . ALA B 1 91 ? -25.529 -41.700 30.125 1.00 56.17 553 ALA B C 1
ATOM 1523 O O . ALA B 1 91 ? -24.739 -42.649 30.119 1.00 53.79 553 ALA B O 1
ATOM 1525 N N . ASN B 1 92 ? -25.242 -40.497 29.629 1.00 59.40 554 ASN B N 1
ATOM 1526 C CA . ASN B 1 92 ? -24.003 -40.202 28.898 1.00 59.03 554 ASN B CA 1
ATOM 1527 C C . ASN B 1 92 ? -23.994 -40.747 27.462 1.00 55.62 554 ASN B C 1
ATOM 1528 O O . ASN B 1 92 ? -23.913 -41.956 27.236 1.00 54.15 554 ASN B O 1
ATOM 1530 N N . ALA B 1 96 ? -24.151 -38.253 22.319 1.00 46.54 558 ALA B N 1
ATOM 1531 C CA . ALA B 1 96 ? -25.234 -37.292 22.132 1.00 42.84 558 ALA B CA 1
ATOM 1532 C C . ALA B 1 96 ? -26.410 -37.918 21.386 1.00 38.41 558 ALA B C 1
ATOM 1533 O O . ALA B 1 96 ? -26.237 -38.473 20.300 1.00 39.05 558 ALA B O 1
ATOM 1535 N N . LEU B 1 97 ? -27.599 -37.807 21.978 1.00 29.91 559 LEU B N 1
ATOM 1536 C CA . LEU B 1 97 ? -28.823 -38.387 21.425 1.00 29.31 559 LEU B CA 1
ATOM 1537 C C . LEU B 1 97 ? -29.441 -37.492 20.340 1.00 20.67 559 LEU B C 1
ATOM 1538 O O . LEU B 1 97 ? -29.914 -36.390 20.605 1.00 21.50 559 LEU B O 1
ATOM 1554 N N . VAL B 1 99 ? -32.030 -36.478 17.453 1.00 21.15 561 VAL B N 1
ATOM 1555 C CA . VAL B 1 99 ? -33.405 -36.696 17.020 1.00 19.50 561 VAL B CA 1
ATOM 1556 C C . VAL B 1 99 ? -33.658 -36.011 15.690 1.00 21.72 561 VAL B C 1
ATOM 1557 O O . VAL B 1 99 ? -32.964 -35.057 15.309 1.00 20.82 561 VAL B O 1
ATOM 1561 N N . LYS B 1 100 ? -34.650 -36.515 14.973 1.00 14.96 562 LYS B N 1
ATOM 1562 C CA . LYS B 1 100 ? -35.062 -35.878 13.741 1.00 14.77 562 LYS B CA 1
ATOM 1563 C C . LYS B 1 100 ? -36.529 -35.610 13.889 1.00 13.50 562 LYS B C 1
ATOM 1564 O O . LYS B 1 100 ? -37.285 -36.504 14.259 1.00 15.14 562 LYS B O 1
ATOM 1567 N N . TRP B 1 101 ? -36.932 -34.381 13.606 1.00 14.60 563 TRP B N 1
ATOM 1568 C CA . TRP B 1 101 ? -38.351 -34.058 13.703 1.00 13.54 563 TRP B CA 1
ATOM 1569 C C . TRP B 1 101 ? -38.839 -33.335 12.461 1.00 12.01 563 TRP B C 1
ATOM 1570 O O . TRP B 1 101 ? -38.069 -32.668 11.753 1.00 14.06 563 TRP B O 1
ATOM 1581 N N . LYS B 1 102 ? -40.132 -33.492 12.188 1.00 11.14 564 LYS B N 1
ATOM 1582 C CA . LYS B 1 102 ? -40.768 -32.806 11.090 1.00 11.35 564 LYS B CA 1
ATOM 1583 C C . LYS B 1 102 ? -42.140 -32.374 11.568 1.00 14.70 564 LYS B C 1
ATOM 1584 O O . LYS B 1 102 ? -42.821 -33.127 12.259 1.00 13.61 564 LYS B O 1
ATOM 1590 N N . VAL B 1 103 ? -42.538 -31.165 11.197 1.00 11.36 565 VAL B N 1
ATOM 1591 C CA . VAL B 1 103 ? -43.907 -30.738 11.462 1.00 11.75 565 VAL B CA 1
ATOM 1592 C C . VAL B 1 103 ? -44.537 -30.209 10.177 1.00 16.28 565 VAL B C 1
ATOM 1593 O O . VAL B 1 103 ? -43.880 -29.510 9.406 1.00 13.39 565 VAL B O 1
ATOM 1597 N N . ASN B 1 104 ? -45.796 -30.579 9.932 1.00 10.65 566 ASN B N 1
ATOM 1598 C CA . ASN B 1 104 ? -46.553 -29.997 8.825 1.00 13.10 566 ASN B CA 1
ATOM 1599 C C . ASN B 1 104 ? -47.801 -29.395 9.421 1.00 12.39 566 ASN B C 1
ATOM 1600 O O . ASN B 1 104 ? -48.382 -29.982 10.323 1.00 12.56 566 ASN B O 1
ATOM 1605 N N . TYR B 1 105 ? -48.188 -28.226 8.939 1.00 11.47 567 TYR B N 1
ATOM 1606 C CA . TYR B 1 105 ? -49.405 -27.577 9.424 1.00 15.57 567 TYR B CA 1
ATOM 1607 C C . TYR B 1 105 ? -49.907 -26.543 8.438 1.00 15.75 567 TYR B C 1
ATOM 1608 O O . TYR B 1 105 ? -49.237 -26.232 7.447 1.00 14.73 567 TYR B O 1
ATOM 1617 N N . SER B 1 106 ? -51.109 -26.034 8.704 1.00 13.85 568 SER B N 1
ATOM 1618 C CA A SER B 1 106 ? -51.725 -25.005 7.877 0.64 19.29 568 SER B CA 1
ATOM 1619 C CA B SER B 1 106 ? -51.673 -24.990 7.871 0.36 19.21 568 SER B CA 1
ATOM 1620 C C . SER B 1 106 ? -51.853 -23.719 8.682 1.00 15.54 568 SER B C 1
ATOM 1621 O O . SER B 1 106 ? -52.222 -23.756 9.867 1.00 14.56 568 SER B O 1
ATOM 1626 N N . VAL B 1 107 ? -51.561 -22.594 8.039 1.00 18.25 569 VAL B N 1
ATOM 1627 C CA . VAL B 1 107 ? -51.697 -21.280 8.650 1.00 20.17 569 VAL B CA 1
ATOM 1628 C C . VAL B 1 107 ? -51.881 -20.244 7.536 1.00 27.75 569 VAL B C 1
ATOM 1629 O O . VAL B 1 107 ? -51.252 -20.339 6.481 1.00 22.73 569 VAL B O 1
ATOM 1633 N N . ASN B 1 108 ? -52.773 -19.279 7.747 1.00 25.09 570 ASN B N 1
ATOM 1634 C CA . ASN B 1 108 ? -53.033 -18.256 6.724 1.00 29.83 570 ASN B CA 1
ATOM 1635 C C . ASN B 1 108 ? -53.405 -18.831 5.355 1.00 27.94 570 ASN B C 1
ATOM 1636 O O . ASN B 1 108 ? -53.029 -18.278 4.324 1.00 40.67 570 ASN B O 1
ATOM 1641 N N . SER B 1 109 ? -54.141 -19.935 5.349 1.00 25.88 571 SER B N 1
ATOM 1642 C CA . SER B 1 109 ? -54.516 -20.625 4.114 1.00 27.61 571 SER B CA 1
ATOM 1643 C C . SER B 1 109 ? -53.314 -21.047 3.262 1.00 32.89 571 SER B C 1
ATOM 1644 O O . SER B 1 109 ? -53.442 -21.247 2.050 1.00 31.58 571 SER B O 1
ATOM 1647 N N . THR B 1 110 ? -52.154 -21.190 3.902 1.00 24.59 572 THR B N 1
ATOM 1648 C CA . THR B 1 110 ? -50.984 -21.749 3.235 1.00 27.35 572 THR B CA 1
ATOM 1649 C C . THR B 1 110 ? -50.524 -23.006 3.979 1.00 24.79 572 THR B C 1
ATOM 1650 O O . THR B 1 110 ? -50.919 -23.244 5.122 1.00 21.70 572 THR B O 1
ATOM 1654 N N . GLN B 1 111 ? -49.697 -23.815 3.329 1.00 19.95 573 GLN B N 1
ATOM 1655 C CA . GLN B 1 111 ? -49.220 -25.042 3.937 1.00 16.89 573 GLN B CA 1
ATOM 1656 C C . GLN B 1 111 ? -47.769 -24.856 4.379 1.00 18.44 573 GLN B C 1
ATOM 1657 O O . GLN B 1 111 ? -46.926 -24.419 3.599 1.00 25.79 573 GLN B O 1
ATOM 1663 N N . ALA B 1 112 ? -47.497 -25.150 5.641 1.00 17.23 574 ALA B N 1
ATOM 1664 C CA . ALA B 1 112 ? -46.165 -24.928 6.200 1.00 17.79 574 ALA B CA 1
ATOM 1665 C C . ALA B 1 112 ? -45.489 -26.259 6.498 1.00 19.40 574 ALA B C 1
ATOM 1666 O O . ALA B 1 112 ? -46.142 -27.246 6.801 1.00 13.92 574 ALA B O 1
ATOM 1668 N N . GLU B 1 113 ? -44.167 -26.294 6.393 1.00 15.15 575 GLU B N 1
ATOM 1669 C CA . GLU B 1 113 ? -43.444 -27.469 6.824 1.00 13.92 575 GLU B CA 1
ATOM 1670 C C . GLU B 1 113 ? -42.123 -27.011 7.388 1.00 13.96 575 GLU B C 1
ATOM 1671 O O . GLU B 1 113 ? -41.464 -26.143 6.812 1.00 16.91 575 GLU B O 1
ATOM 1677 N N . GLU B 1 114 ? -41.780 -27.554 8.551 1.00 12.01 576 GLU B N 1
ATOM 1678 C CA A GLU B 1 114 ? -40.518 -27.255 9.214 0.55 14.82 576 GLU B CA 1
ATOM 1679 C CA B GLU B 1 114 ? -40.506 -27.263 9.184 0.45 14.82 576 GLU B CA 1
ATOM 1680 C C . GLU B 1 114 ? -39.882 -28.571 9.644 1.00 13.63 576 GLU B C 1
ATOM 1681 O O . GLU B 1 114 ? -40.572 -29.486 10.107 1.00 13.55 576 GLU B O 1
ATOM 1692 N N . THR B 1 115 ? -38.566 -28.689 9.483 1.00 11.44 577 THR B N 1
ATOM 1693 C CA . THR B 1 115 ? -37.899 -29.911 9.926 1.00 11.96 577 THR B CA 1
ATOM 1694 C C . THR B 1 115 ? -36.539 -29.542 10.487 1.00 13.70 577 THR B C 1
ATOM 1695 O O . THR B 1 115 ? -36.000 -28.460 10.206 1.00 14.34 577 THR B O 1
ATOM 1699 N N . ALA B 1 116 ? -36.005 -30.417 11.321 1.00 13.02 578 ALA B N 1
ATOM 1700 C CA . ALA B 1 116 ? -34.632 -30.281 11.776 1.00 13.45 578 ALA B CA 1
ATOM 1701 C C . ALA B 1 116 ? -34.095 -31.593 12.298 1.00 24.80 578 ALA B C 1
ATOM 1702 O O . ALA B 1 116 ? -34.840 -32.517 12.658 1.00 16.36 578 ALA B O 1
ATOM 1704 N N . VAL B 1 117 ? -32.774 -31.647 12.317 1.00 21.53 579 VAL B N 1
ATOM 1705 C CA . VAL B 1 117 ? -32.019 -32.674 12.991 1.00 29.51 579 VAL B CA 1
ATOM 1706 C C . VAL B 1 117 ? -31.134 -31.929 13.968 1.00 35.32 579 VAL B C 1
ATOM 1707 O O . VAL B 1 117 ? -30.428 -30.983 13.586 1.00 32.12 579 VAL B O 1
ATOM 1711 N N . PHE B 1 118 ? -31.200 -32.333 15.229 1.00 25.96 580 PHE B N 1
ATOM 1712 C CA . PHE B 1 118 ? -30.335 -31.792 16.263 1.00 39.24 580 PHE B CA 1
ATOM 1713 C C . PHE B 1 118 ? -30.169 -32.830 17.379 1.00 35.83 580 PHE B C 1
ATOM 1714 O O . PHE B 1 118 ? -30.720 -33.930 17.293 1.00 29.94 580 PHE B O 1
ATOM 1722 N N . THR B 1 119 ? -29.426 -32.474 18.427 1.00 39.43 581 THR B N 1
ATOM 1723 C CA . THR B 1 119 ? -29.139 -33.402 19.525 1.00 34.26 581 THR B CA 1
ATOM 1724 C C . THR B 1 119 ? -29.665 -32.922 20.887 1.00 29.41 581 THR B C 1
ATOM 1725 O O . THR B 1 119 ? -29.542 -31.749 21.239 1.00 41.02 581 THR B O 1
ATOM 1729 N N . LEU B 1 120 ? -30.252 -33.838 21.652 1.00 29.57 582 LEU B N 1
ATOM 1730 C CA . LEU B 1 120 ? -30.794 -33.514 22.967 1.00 34.06 582 LEU B CA 1
ATOM 1731 C C . LEU B 1 120 ? -29.694 -33.099 23.943 1.00 41.60 582 LEU B C 1
ATOM 1732 O O . LEU B 1 120 ? -28.537 -33.493 23.788 1.00 36.63 582 LEU B O 1
ATOM 1737 N N . PRO B 1 121 ? -30.059 -32.308 24.962 1.00 45.37 583 PRO B N 1
ATOM 1738 C CA . PRO B 1 121 ? -29.110 -32.009 26.038 1.00 47.25 583 PRO B CA 1
ATOM 1739 C C . PRO B 1 121 ? -28.847 -33.279 26.832 1.00 46.40 583 PRO B C 1
ATOM 1740 O O . PRO B 1 121 ? -29.740 -34.121 26.937 1.00 44.96 583 PRO B O 1
ATOM 1744 N N . ASN B 1 122 ? -27.642 -33.433 27.369 1.00 49.03 584 ASN B N 1
ATOM 1745 C CA . ASN B 1 122 ? -27.349 -34.599 28.191 1.00 45.09 584 ASN B CA 1
ATOM 1746 C C . ASN B 1 122 ? -28.228 -34.589 29.435 1.00 47.70 584 ASN B C 1
ATOM 1747 O O . ASN B 1 122 ? -28.368 -33.561 30.101 1.00 49.53 584 ASN B O 1
ATOM 1750 N N . VAL B 1 123 ? -28.836 -35.730 29.734 1.00 43.92 585 VAL B N 1
ATOM 1751 C CA . VAL B 1 123 ? -29.728 -35.833 30.877 1.00 48.72 585 VAL B CA 1
ATOM 1752 C C . VAL B 1 123 ? -29.543 -37.171 31.582 1.00 41.49 585 VAL B C 1
ATOM 1753 O O . VAL B 1 123 ? -29.767 -37.295 32.788 1.00 48.03 585 VAL B O 1
ATOM 1758 C CA . PRO C 1 8 ? -71.097 -43.901 3.281 1.00 51.26 470 PRO C CA 1
ATOM 1759 C C . PRO C 1 8 ? -70.379 -45.241 3.139 1.00 48.44 470 PRO C C 1
ATOM 1760 O O . PRO C 1 8 ? -70.118 -45.914 4.138 1.00 49.02 470 PRO C O 1
ATOM 1761 N N . ALA C 1 9 ? -70.071 -45.627 1.905 1.00 48.02 471 ALA C N 1
ATOM 1762 C CA . ALA C 1 9 ? -69.330 -46.860 1.660 1.00 42.70 471 ALA C CA 1
ATOM 1763 C C . ALA C 1 9 ? -67.839 -46.617 1.867 1.00 33.10 471 ALA C C 1
ATOM 1764 O O . ALA C 1 9 ? -67.363 -45.496 1.702 1.00 42.03 471 ALA C O 1
ATOM 1766 N N . ARG C 1 10 ? -67.108 -47.667 2.228 1.00 33.91 472 ARG C N 1
ATOM 1767 C CA . ARG C 1 10 ? -65.660 -47.566 2.407 1.00 32.10 472 ARG C CA 1
ATOM 1768 C C . ARG C 1 10 ? -64.944 -47.648 1.070 1.00 34.32 472 ARG C C 1
ATOM 1769 O O . ARG C 1 10 ? -65.257 -48.499 0.240 1.00 38.63 472 ARG C O 1
ATOM 1777 N N . THR C 1 11 ? -63.981 -46.759 0.866 1.00 25.60 473 THR C N 1
ATOM 1778 C CA . THR C 1 11 ? -63.100 -46.836 -0.280 1.00 23.23 473 THR C CA 1
ATOM 1779 C C . THR C 1 11 ? -61.720 -47.250 0.219 1.00 29.42 473 THR C C 1
ATOM 1780 O O . THR C 1 11 ? -61.170 -46.620 1.126 1.00 24.51 473 THR C O 1
ATOM 1784 N N . LEU C 1 12 ? -61.165 -48.316 -0.353 1.00 24.87 474 LEU C N 1
ATOM 1785 C CA . LEU C 1 12 ? -59.854 -48.781 0.065 1.00 23.74 474 LEU C CA 1
ATOM 1786 C C . LEU C 1 12 ? -58.770 -47.839 -0.446 1.00 27.77 474 LEU C C 1
ATOM 1787 O O . LEU C 1 12 ? -58.758 -47.470 -1.616 1.00 28.04 474 LEU C O 1
ATOM 1792 N N . VAL C 1 13 ? -57.867 -47.443 0.444 1.00 19.22 475 VAL C N 1
ATOM 1793 C CA . VAL C 1 13 ? -56.785 -46.540 0.085 1.00 21.39 475 VAL C CA 1
ATOM 1794 C C . VAL C 1 13 ? -55.508 -47.355 -0.013 1.00 20.75 475 VAL C C 1
ATOM 1795 O O . VAL C 1 13 ? -54.712 -47.199 -0.946 1.00 24.19 475 VAL C O 1
ATOM 1799 N N . ASN C 1 14 ? -55.315 -48.231 0.962 1.00 19.81 476 ASN C N 1
ATOM 1800 C CA . ASN C 1 14 ? -54.153 -49.097 0.971 1.00 17.45 476 ASN C CA 1
ATOM 1801 C C . ASN C 1 14 ? -54.276 -50.273 1.916 1.00 23.02 476 ASN C C 1
ATOM 1802 O O . ASN C 1 14 ? -54.917 -50.192 2.963 1.00 22.19 476 ASN C O 1
ATOM 1807 N N . GLN C 1 15 ? -53.640 -51.369 1.527 1.00 18.21 477 GLN C N 1
ATOM 1808 C CA . GLN C 1 15 ? -53.514 -52.519 2.392 1.00 18.30 477 GLN C CA 1
ATOM 1809 C C . GLN C 1 15 ? -52.098 -53.066 2.319 1.00 26.60 477 GLN C C 1
ATOM 1810 O O . GLN C 1 15 ? -51.652 -53.545 1.268 1.00 22.16 477 GLN C O 1
ATOM 1816 N N . SER C 1 16 ? -51.389 -52.968 3.439 1.00 21.12 478 SER C N 1
ATOM 1817 C CA . SER C 1 16 ? -50.051 -53.519 3.562 1.00 21.52 478 SER C CA 1
ATOM 1818 C C . SER C 1 16 ? -50.153 -54.765 4.422 1.00 20.87 478 SER C C 1
ATOM 1819 O O . SER C 1 16 ? -51.254 -55.162 4.799 1.00 22.91 478 SER C O 1
ATOM 1822 N N . PRO C 1 17 ? -49.011 -55.397 4.727 1.00 21.16 479 PRO C N 1
ATOM 1823 C CA . PRO C 1 17 ? -49.048 -56.581 5.587 1.00 25.28 479 PRO C CA 1
ATOM 1824 C C . PRO C 1 17 ? -49.613 -56.248 6.969 1.00 31.10 479 PRO C C 1
ATOM 1825 O O . PRO C 1 17 ? -50.187 -57.110 7.626 1.00 30.80 479 PRO C O 1
ATOM 1829 N N . ASN C 1 18 ? -49.468 -55.002 7.396 1.00 22.66 480 ASN C N 1
ATOM 1830 C CA . ASN C 1 18 ? -49.824 -54.658 8.767 1.00 21.55 480 ASN C CA 1
ATOM 1831 C C . ASN C 1 18 ? -50.966 -53.665 8.921 1.00 24.44 480 ASN C C 1
ATOM 1832 O O . ASN C 1 18 ? -51.600 -53.614 9.975 1.00 20.02 480 ASN C O 1
ATOM 1837 N N . LEU C 1 19 ? -51.242 -52.892 7.875 1.00 19.41 481 LEU C N 1
ATOM 1838 C CA . LEU C 1 19 ? -52.183 -51.784 7.994 1.00 16.94 481 LEU C CA 1
ATOM 1839 C C . LEU C 1 19 ? -53.129 -51.666 6.801 1.00 23.05 481 LEU C C 1
ATOM 1840 O O . LEU C 1 19 ? -52.703 -51.685 5.637 1.00 20.71 481 LEU C O 1
ATOM 1845 N N . LYS C 1 20 ? -54.419 -51.566 7.100 1.00 15.87 482 LYS C N 1
ATOM 1846 C CA . LYS C 1 20 ? -55.411 -51.234 6.094 1.00 16.38 482 LYS C CA 1
ATOM 1847 C C . LYS C 1 20 ? -55.895 -49.815 6.340 1.00 21.38 482 LYS C C 1
ATOM 1848 O O . LYS C 1 20 ? -56.260 -49.459 7.470 1.00 21.95 482 LYS C O 1
ATOM 1854 N N . ILE C 1 21 ? -55.852 -48.997 5.294 1.00 15.19 483 ILE C N 1
ATOM 1855 C CA . ILE C 1 21 ? -56.351 -47.631 5.343 1.00 15.36 483 ILE C CA 1
ATOM 1856 C C . ILE C 1 21 ? -57.538 -47.505 4.402 1.00 19.50 483 ILE C C 1
ATOM 1857 O O . ILE C 1 21 ? -57.440 -47.877 3.227 1.00 20.44 483 ILE C O 1
ATOM 1862 N N . GLU C 1 22 ? -58.656 -46.991 4.913 1.00 17.63 484 GLU C N 1
ATOM 1863 C CA . GLU C 1 22 ? -59.843 -46.741 4.097 1.00 17.11 484 GLU C CA 1
ATOM 1864 C C . GLU C 1 22 ? -60.357 -45.316 4.289 1.00 22.21 484 GLU C C 1
ATOM 1865 O O . GLU C 1 22 ? -60.155 -44.725 5.344 1.00 18.55 484 GLU C O 1
ATOM 1871 N N . PHE C 1 23 ? -61.027 -44.774 3.274 1.00 17.72 485 PHE C N 1
ATOM 1872 C CA . PHE C 1 23 ? -61.726 -43.495 3.401 1.00 20.62 485 PHE C CA 1
ATOM 1873 C C . PHE C 1 23 ? -63.230 -43.709 3.255 1.00 25.65 485 PHE C C 1
ATOM 1874 O O . PHE C 1 23 ? -63.671 -44.492 2.418 1.00 25.80 485 PHE C O 1
ATOM 1882 N N . GLU C 1 24 ? -64.011 -43.013 4.071 1.00 21.05 486 GLU C N 1
ATOM 1883 C CA . GLU C 1 24 ? -65.416 -42.784 3.746 1.00 19.66 486 GLU C CA 1
ATOM 1884 C C . GLU C 1 24 ? -65.523 -41.388 3.154 1.00 25.00 486 GLU C C 1
ATOM 1885 O O . GLU C 1 24 ? -65.224 -40.386 3.817 1.00 23.96 486 GLU C O 1
ATOM 1891 N N . ILE C 1 25 ? -65.924 -41.329 1.889 1.00 22.35 487 ILE C N 1
ATOM 1892 C CA . ILE C 1 25 ? -65.993 -40.073 1.153 1.00 19.42 487 ILE C CA 1
ATOM 1893 C C . ILE C 1 25 ? -67.441 -39.731 0.816 1.00 28.97 487 ILE C C 1
ATOM 1894 O O . ILE C 1 25 ? -68.187 -40.580 0.325 1.00 31.39 487 ILE C O 1
ATOM 1899 N N . SER C 1 26 ? -67.834 -38.486 1.058 1.00 26.07 488 SER C N 1
ATOM 1900 C CA . SER C 1 26 ? -69.199 -38.067 0.763 1.00 31.68 488 SER C CA 1
ATOM 1901 C C . SER C 1 26 ? -69.279 -36.578 0.458 1.00 38.65 488 SER C C 1
ATOM 1902 O O . SER C 1 26 ? -68.521 -35.778 1.008 1.00 31.21 488 SER C O 1
ATOM 1905 N N . ARG C 1 27 ? -70.193 -36.203 -0.430 1.00 33.41 489 ARG C N 1
ATOM 1906 C CA . ARG C 1 27 ? -70.393 -34.791 -0.722 1.00 39.02 489 ARG C CA 1
ATOM 1907 C C . ARG C 1 27 ? -71.410 -34.198 0.238 1.00 38.78 489 ARG C C 1
ATOM 1908 O O . ARG C 1 27 ? -72.382 -34.854 0.608 1.00 44.70 489 ARG C O 1
ATOM 1916 N N . GLU C 1 28 ? -71.181 -32.955 0.642 1.00 38.51 490 GLU C N 1
ATOM 1917 C CA . GLU C 1 28 ? -72.093 -32.279 1.557 1.00 46.71 490 GLU C CA 1
ATOM 1918 C C . GLU C 1 28 ? -72.564 -30.936 1.019 1.00 50.73 490 GLU C C 1
ATOM 1919 O O . GLU C 1 28 ? -73.635 -30.452 1.381 1.00 53.87 490 GLU C O 1
ATOM 1925 N N . SER C 1 29 ? -71.748 -30.337 0.162 1.00 49.79 491 SER C N 1
ATOM 1926 C CA . SER C 1 29 ? -72.084 -29.067 -0.460 1.00 50.71 491 SER C CA 1
ATOM 1927 C C . SER C 1 29 ? -71.609 -29.120 -1.897 1.00 54.00 491 SER C C 1
ATOM 1928 O O . SER C 1 29 ? -70.941 -30.074 -2.300 1.00 47.32 491 SER C O 1
ATOM 1931 N N . ASN C 1 30 ? -71.951 -28.099 -2.673 1.00 50.46 492 ASN C N 1
ATOM 1932 C CA . ASN C 1 30 ? -71.431 -27.994 -4.026 1.00 54.19 492 ASN C CA 1
ATOM 1933 C C . ASN C 1 30 ? -69.915 -27.807 -3.995 1.00 50.97 492 ASN C C 1
ATOM 1934 O O . ASN C 1 30 ? -69.247 -27.903 -5.025 1.00 48.88 492 ASN C O 1
ATOM 1936 N N . SER C 1 31 ? -69.376 -27.553 -2.804 1.00 44.64 493 SER C N 1
ATOM 1937 C CA . SER C 1 31 ? -67.956 -27.239 -2.665 1.00 50.38 493 SER C CA 1
ATOM 1938 C C . SER C 1 31 ? -67.260 -27.936 -1.490 1.00 48.24 493 SER C C 1
ATOM 1939 O O . SER C 1 31 ? -66.058 -27.750 -1.286 1.00 45.62 493 SER C O 1
ATOM 1942 N N . VAL C 1 32 ? -68.005 -28.723 -0.716 1.00 39.40 494 VAL C N 1
ATOM 1943 C CA . VAL C 1 32 ? -67.441 -29.386 0.459 1.00 37.37 494 VAL C CA 1
ATOM 1944 C C . VAL C 1 32 ? -67.559 -30.906 0.401 1.00 35.46 494 VAL C C 1
ATOM 1945 O O . VAL C 1 32 ? -68.659 -31.456 0.314 1.00 32.41 494 VAL C O 1
ATOM 1949 N N . ILE C 1 33 ? -66.413 -31.578 0.465 1.00 27.64 495 ILE C N 1
ATOM 1950 C CA . ILE C 1 33 ? -66.376 -33.028 0.541 1.00 24.38 495 ILE C CA 1
ATOM 1951 C C . ILE C 1 33 ? -65.997 -33.447 1.957 1.00 24.66 495 ILE C C 1
ATOM 1952 O O . ILE C 1 33 ? -65.072 -32.890 2.544 1.00 25.27 495 ILE C O 1
ATOM 1957 N N . ARG C 1 34 ? -66.715 -34.422 2.499 1.00 20.51 496 ARG C N 1
ATOM 1958 C CA . ARG C 1 34 ? -66.392 -34.982 3.806 1.00 20.41 496 ARG C CA 1
ATOM 1959 C C . ARG C 1 34 ? -65.541 -36.225 3.614 1.00 22.75 496 ARG C C 1
ATOM 1960 O O . ARG C 1 34 ? -65.874 -37.108 2.832 1.00 19.01 496 ARG C O 1
ATOM 1968 N N . ILE C 1 35 ? -64.421 -36.290 4.320 1.00 19.26 497 ILE C N 1
ATOM 1969 C CA . ILE C 1 35 ? -63.535 -37.427 4.180 1.00 15.53 497 ILE C CA 1
ATOM 1970 C C . ILE C 1 35 ? -63.113 -37.918 5.553 1.00 21.30 497 ILE C C 1
ATOM 1971 O O . ILE C 1 35 ? -62.511 -37.175 6.325 1.00 17.47 497 ILE C O 1
ATOM 1987 N N . SER C 1 37 ? -60.966 -40.974 7.500 1.00 17.14 499 SER C N 1
ATOM 1988 C CA . SER C 1 37 ? -60.058 -42.096 7.329 1.00 15.91 499 SER C CA 1
ATOM 1989 C C . SER C 1 37 ? -60.218 -43.077 8.473 1.00 19.35 499 SER C C 1
ATOM 1990 O O . SER C 1 37 ? -60.467 -42.683 9.623 1.00 18.31 499 SER C O 1
ATOM 1993 N N . PHE C 1 38 ? -60.076 -44.358 8.149 1.00 16.68 500 PHE C N 1
ATOM 1994 C CA . PHE C 1 38 ? -60.175 -45.432 9.120 1.00 15.60 500 PHE C CA 1
ATOM 1995 C C . PHE C 1 38 ? -58.948 -46.324 8.994 1.00 19.58 500 PHE C C 1
ATOM 1996 O O . PHE C 1 38 ? -58.580 -46.753 7.888 1.00 19.13 500 PHE C O 1
ATOM 2004 N N . PHE C 1 39 ? -58.328 -46.608 10.128 1.00 15.65 501 PHE C N 1
ATOM 2005 C CA . PHE C 1 39 ? -57.126 -47.429 10.161 1.00 16.81 501 PHE C CA 1
ATOM 2006 C C . PHE C 1 39 ? -57.403 -48.730 10.879 1.00 17.96 501 PHE C C 1
ATOM 2007 O O . PHE C 1 39 ? -57.846 -48.742 12.028 1.00 18.53 501 PHE C O 1
ATOM 2015 N N . THR C 1 40 ? -57.152 -49.831 10.183 1.00 16.75 502 THR C N 1
ATOM 2016 C CA . THR C 1 40 ? -57.373 -51.164 10.721 1.00 17.69 502 THR C CA 1
ATOM 2017 C C . THR C 1 40 ? -56.058 -51.942 10.811 1.00 21.00 502 THR C C 1
ATOM 2018 O O . THR C 1 40 ? -55.275 -51.979 9.861 1.00 21.42 502 THR C O 1
ATOM 2022 N N . ASN C 1 41 ? -55.819 -52.563 11.958 1.00 19.56 503 ASN C N 1
ATOM 2023 C CA . ASN C 1 41 ? -54.602 -53.329 12.176 1.00 17.02 503 ASN C CA 1
ATOM 2024 C C . ASN C 1 41 ? -54.789 -54.741 11.620 1.00 24.06 503 ASN C C 1
ATOM 2025 O O . ASN C 1 41 ? -55.771 -55.414 11.938 1.00 21.35 503 ASN C O 1
ATOM 2030 N N . LEU C 1 42 ? -53.865 -55.170 10.765 1.00 21.83 504 LEU C N 1
ATOM 2031 C CA . LEU C 1 42 ? -53.974 -56.479 10.115 1.00 26.81 504 LEU C CA 1
ATOM 2032 C C . LEU C 1 42 ? -53.061 -57.559 10.716 1.00 28.05 504 LEU C C 1
ATOM 2033 O O . LEU C 1 42 ? -53.045 -58.700 10.249 1.00 29.72 504 LEU C O 1
ATOM 2038 N N . SER C 1 43 ? -52.301 -57.215 11.747 1.00 26.55 505 SER C N 1
ATOM 2039 C CA . SER C 1 43 ? -51.531 -58.234 12.457 1.00 29.42 505 SER C CA 1
ATOM 2040 C C . SER C 1 43 ? -51.824 -58.186 13.950 1.00 34.78 505 SER C C 1
ATOM 2041 O O . SER C 1 43 ? -52.440 -57.233 14.441 1.00 25.31 505 SER C O 1
ATOM 2044 N N . SER C 1 44 ? -51.382 -59.219 14.658 1.00 28.14 506 SER C N 1
ATOM 2045 C CA . SER C 1 44 ? -51.590 -59.319 16.096 1.00 29.93 506 SER C CA 1
ATOM 2046 C C . SER C 1 44 ? -50.612 -58.429 16.849 1.00 27.53 506 SER C C 1
ATOM 2047 O O . SER C 1 44 ? -50.702 -58.279 18.066 1.00 31.62 506 SER C O 1
ATOM 2050 N N . SER C 1 45 ? -49.666 -57.847 16.125 1.00 25.12 507 SER C N 1
ATOM 2051 C CA . SER C 1 45 ? -48.701 -56.944 16.729 1.00 26.17 507 SER C CA 1
ATOM 2052 C C . SER C 1 45 ? -49.332 -55.567 16.860 1.00 25.49 507 SER C C 1
ATOM 2053 O O . SER C 1 45 ? -49.848 -55.022 15.882 1.00 24.62 507 SER C O 1
ATOM 2056 N N . PRO C 1 46 ? -49.301 -54.996 18.073 1.00 23.71 508 PRO C N 1
ATOM 2057 C CA . PRO C 1 46 ? -49.892 -53.662 18.221 1.00 22.53 508 PRO C CA 1
ATOM 2058 C C . PRO C 1 46 ? -49.122 -52.613 17.433 1.00 21.35 508 PRO C C 1
ATOM 2059 O O . PRO C 1 46 ? -47.899 -52.660 17.312 1.00 18.17 508 PRO C O 1
ATOM 2063 N N . ILE C 1 47 ? -49.866 -51.657 16.905 1.00 18.75 509 ILE C N 1
ATOM 2064 C CA . ILE C 1 47 ? -49.288 -50.547 16.166 1.00 19.49 509 ILE C CA 1
ATOM 2065 C C . ILE C 1 47 ? -49.283 -49.321 17.065 1.00 17.30 509 ILE C C 1
ATOM 2066 O O . ILE C 1 47 ? -50.278 -49.039 17.730 1.00 21.59 509 ILE C O 1
ATOM 2071 N N . SER C 1 48 ? -48.162 -48.606 17.102 1.00 16.25 510 SER C N 1
ATOM 2072 C CA . SER C 1 48 ? -48.055 -47.414 17.936 1.00 17.09 510 SER C CA 1
ATOM 2073 C C . SER C 1 48 ? -47.432 -46.246 17.175 1.00 22.30 510 SER C C 1
ATOM 2074 O O . SER C 1 48 ? -46.986 -46.403 16.036 1.00 17.61 510 SER C O 1
ATOM 2077 N N . ASN C 1 49 ? -47.399 -45.080 17.814 1.00 14.35 511 ASN C N 1
ATOM 2078 C CA . ASN C 1 49 ? -46.763 -43.898 17.239 1.00 14.58 511 ASN C CA 1
ATOM 2079 C C . ASN C 1 49 ? -47.253 -43.608 15.822 1.00 15.50 511 ASN C C 1
ATOM 2080 O O . ASN C 1 49 ? -46.481 -43.116 14.995 1.00 17.54 511 ASN C O 1
ATOM 2085 N N . LEU C 1 50 ? -48.518 -43.906 15.536 1.00 14.05 512 LEU C N 1
ATOM 2086 C CA . LEU C 1 50 ? -49.027 -43.708 14.175 1.00 15.85 512 LEU C CA 1
ATOM 2087 C C . LEU C 1 50 ? -49.263 -42.235 13.853 1.00 14.04 512 LEU C C 1
ATOM 2088 O O . LEU C 1 50 ? -50.050 -41.541 14.520 1.00 14.91 512 LEU C O 1
ATOM 2093 N N . VAL C 1 51 ? -48.578 -41.772 12.810 1.00 13.68 513 VAL C N 1
ATOM 2094 C CA . VAL C 1 51 ? -48.650 -40.388 12.350 1.00 10.64 513 VAL C CA 1
ATOM 2095 C C . VAL C 1 51 ? -49.107 -40.365 10.894 1.00 18.59 513 VAL C C 1
ATOM 2096 O O . VAL C 1 51 ? -48.425 -40.896 10.024 1.00 14.53 513 VAL C O 1
ATOM 2100 N N . PHE C 1 52 ? -50.268 -39.768 10.641 1.00 13.02 514 PHE C N 1
ATOM 2101 C CA . PHE C 1 52 ? -50.854 -39.736 9.297 1.00 13.25 514 PHE C CA 1
ATOM 2102 C C . PHE C 1 52 ? -50.830 -38.332 8.714 1.00 14.12 514 PHE C C 1
ATOM 2103 O O . PHE C 1 52 ? -51.273 -37.371 9.349 1.00 13.81 514 PHE C O 1
ATOM 2111 N N . LEU C 1 53 ? -50.304 -38.215 7.496 1.00 12.93 515 LEU C N 1
ATOM 2112 C CA . LEU C 1 53 ? -50.185 -36.932 6.814 1.00 13.98 515 LEU C CA 1
ATOM 2113 C C . LEU C 1 53 ? -50.941 -37.001 5.490 1.00 18.79 515 LEU C C 1
ATOM 2114 O O . LEU C 1 53 ? -50.735 -37.923 4.694 1.00 17.89 515 LEU C O 1
ATOM 2119 N N . LEU C 1 54 ? -51.824 -36.034 5.273 1.00 15.04 516 LEU C N 1
ATOM 2120 C CA . LEU C 1 54 ? -52.669 -36.001 4.083 1.00 17.49 516 LEU C CA 1
ATOM 2121 C C . LEU C 1 54 ? -52.521 -34.642 3.416 1.00 19.88 516 LEU C C 1
ATOM 2122 O O . LEU C 1 54 ? -52.569 -33.615 4.085 1.00 24.63 516 LEU C O 1
ATOM 2127 N N . ALA C 1 55 ? -52.308 -34.622 2.100 1.00 15.70 517 ALA C N 1
ATOM 2128 C CA . ALA C 1 55 ? -52.206 -33.359 1.383 1.00 18.99 517 ALA C CA 1
ATOM 2129 C C . ALA C 1 55 ? -53.121 -33.371 0.169 1.00 22.77 517 ALA C C 1
ATOM 2130 O O . ALA C 1 55 ? -53.375 -34.412 -0.420 1.00 23.20 517 ALA C O 1
ATOM 2132 N N . VAL C 1 56 ? -53.583 -32.184 -0.188 1.00 23.04 518 VAL C N 1
ATOM 2133 C CA . VAL C 1 56 ? -54.635 -31.994 -1.161 1.00 27.38 518 VAL C CA 1
ATOM 2134 C C . VAL C 1 56 ? -54.119 -30.984 -2.191 1.00 21.37 518 VAL C C 1
ATOM 2135 O O . VAL C 1 56 ? -53.138 -30.294 -1.939 1.00 24.60 518 VAL C O 1
ATOM 2139 N N . PRO C 1 57 ? -54.739 -3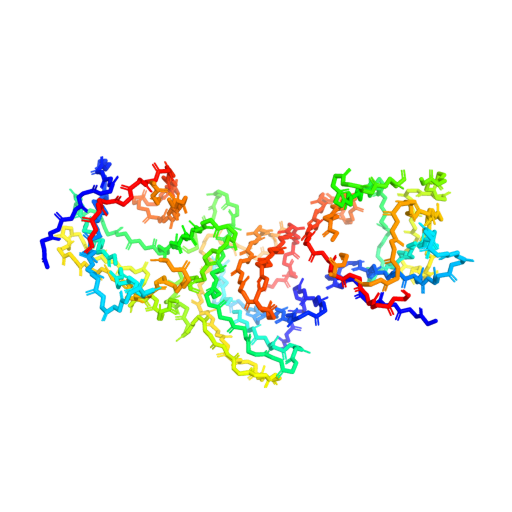0.922 -3.382 1.00 29.79 519 PRO C N 1
ATOM 2140 C CA . PRO C 1 57 ? -54.263 -29.936 -4.363 1.00 30.33 519 PRO C CA 1
ATOM 2141 C C . PRO C 1 57 ? -54.298 -28.510 -3.818 1.00 30.84 519 PRO C C 1
ATOM 2142 O O . PRO C 1 57 ? -55.153 -28.188 -2.996 1.00 26.31 519 PRO C O 1
ATOM 2146 N N . LYS C 1 58 ? -53.380 -27.667 -4.281 1.00 33.91 520 LYS C N 1
ATOM 2147 C CA . LYS C 1 58 ? -53.237 -26.312 -3.750 1.00 33.23 520 LYS C CA 1
ATOM 2148 C C . LYS C 1 58 ? -54.534 -25.502 -3.794 1.00 36.79 520 LYS C C 1
ATOM 2149 O O . LYS C 1 58 ? -54.787 -24.682 -2.912 1.00 34.58 520 LYS C O 1
ATOM 2151 N N . SER C 1 59 ? -55.350 -25.739 -4.819 1.00 34.43 521 SER C N 1
ATOM 2152 C CA . SER C 1 59 ? -56.601 -25.005 -4.998 1.00 37.72 521 SER C CA 1
ATOM 2153 C C . SER C 1 59 ? -57.665 -25.360 -3.953 1.00 37.98 521 SER C C 1
ATOM 2154 O O . SER C 1 59 ? -58.627 -24.618 -3.760 1.00 43.53 521 SER C O 1
ATOM 2157 N N . MET C 1 60 ? -57.501 -26.496 -3.286 1.00 32.47 522 MET C N 1
ATOM 2158 C CA . MET C 1 60 ? -58.476 -26.922 -2.287 1.00 31.76 522 MET C CA 1
ATOM 2159 C C . MET C 1 60 ? -57.978 -26.678 -0.869 1.00 29.19 522 MET C C 1
ATOM 2160 O O . MET C 1 60 ? -56.822 -26.326 -0.658 1.00 26.75 522 MET C O 1
ATOM 2165 N N . SER C 1 61 ? -58.867 -26.854 0.102 1.00 27.84 523 SER C N 1
ATOM 2166 C CA . SER C 1 61 ? -58.541 -26.550 1.487 1.00 24.47 523 SER C CA 1
ATOM 2167 C C . SER C 1 61 ? -58.972 -27.684 2.412 1.00 24.80 523 SER C C 1
ATOM 2168 O O . SER C 1 61 ? -60.162 -27.911 2.624 1.00 30.59 523 SER C O 1
ATOM 2171 N N . LEU C 1 62 ? -57.993 -28.393 2.957 1.00 19.97 524 LEU C N 1
ATOM 2172 C CA . LEU C 1 62 ? -58.243 -29.502 3.866 0.98 18.20 524 LEU C CA 1
ATOM 2173 C C . LEU C 1 62 ? -58.419 -28.981 5.300 1.00 16.47 524 LEU C C 1
ATOM 2174 O O . LEU C 1 62 ? -57.675 -28.101 5.758 1.00 17.17 524 LEU C O 1
ATOM 2188 N N . LEU C 1 64 ? -58.893 -30.817 8.934 1.00 11.77 526 LEU C N 1
ATOM 2189 C CA . LEU C 1 64 ? -58.927 -32.087 9.646 1.00 12.24 526 LEU C CA 1
ATOM 2190 C C . LEU C 1 64 ? -59.203 -31.894 11.120 1.00 16.26 526 LEU C C 1
ATOM 2191 O O . LEU C 1 64 ? -58.601 -31.033 11.770 1.00 15.99 526 LEU C O 1
ATOM 2196 N N . GLN C 1 65 ? -60.102 -32.708 11.654 1.00 14.00 527 GLN C N 1
ATOM 2197 C CA . GLN C 1 65 ? -60.195 -32.841 13.099 1.00 14.78 527 GLN C CA 1
ATOM 2198 C C . GLN C 1 65 ? -59.052 -33.731 13.588 1.00 16.47 527 GLN C C 1
ATOM 2199 O O . GLN C 1 65 ? -58.398 -34.421 12.790 1.00 15.45 527 GLN C O 1
ATOM 2205 N N . PRO C 1 66 ? -58.782 -33.708 14.896 1.00 15.18 528 PRO C N 1
ATOM 2206 C CA . PRO C 1 66 ? -57.661 -34.503 15.409 1.00 13.81 528 PRO C CA 1
ATOM 2207 C C . PRO C 1 66 ? -57.787 -36.006 15.166 1.00 16.62 528 PRO C C 1
ATOM 2208 O O . PRO C 1 66 ? -58.881 -36.581 15.170 1.00 19.23 528 PRO C O 1
ATOM 2212 N N . GLN C 1 67 ? -56.640 -36.636 14.942 1.00 12.74 529 GLN C N 1
ATOM 2213 C CA . GLN C 1 67 ? -56.556 -38.073 14.853 1.00 13.97 529 GLN C CA 1
ATOM 2214 C C . GLN C 1 67 ? -57.044 -38.632 16.190 1.00 17.35 529 GLN C C 1
ATOM 2215 O O . GLN C 1 67 ? -56.665 -38.120 17.251 1.00 19.83 529 GLN C O 1
ATOM 2221 N N . SER C 1 68 ? -57.866 -39.684 16.156 1.00 15.51 530 SER C N 1
ATOM 2222 C CA . SER C 1 68 ? -58.517 -40.185 17.374 1.00 17.18 530 SER C CA 1
ATOM 2223 C C . SER C 1 68 ? -57.524 -40.740 18.399 1.00 19.37 530 SER C C 1
ATOM 2224 O O . SER C 1 68 ? -57.732 -40.653 19.616 1.00 19.14 530 SER C O 1
ATOM 2227 N N . SER C 1 69 ? -56.438 -41.303 17.896 1.00 14.79 531 SER C N 1
ATOM 2228 C CA . SER C 1 69 ? -55.403 -41.892 18.718 1.00 15.35 531 SER C CA 1
ATOM 2229 C C . SER C 1 69 ? -54.213 -42.132 17.799 1.00 18.39 531 SER C C 1
ATOM 2230 O O . SER C 1 69 ? -54.319 -41.883 16.598 1.00 19.51 531 SER C O 1
ATOM 2233 N N . ASN C 1 70 ? -53.101 -42.610 18.360 1.00 17.44 532 ASN C N 1
ATOM 2234 C CA . ASN C 1 70 ? -51.925 -42.982 17.568 1.00 14.06 532 ASN C CA 1
ATOM 2235 C C . ASN C 1 70 ? -51.486 -44.407 17.827 1.00 15.75 532 ASN C C 1
ATOM 2236 O O . ASN C 1 70 ? -50.384 -44.811 17.442 1.00 16.89 532 ASN C O 1
ATOM 2241 N N . PHE C 1 71 ? -52.354 -45.181 18.469 1.00 15.32 533 PHE C N 1
ATOM 2242 C CA A PHE C 1 71 ? -52.029 -46.565 18.761 0.39 19.25 533 PHE C CA 1
ATOM 2243 C CA B PHE C 1 71 ? -52.038 -46.557 18.847 0.61 19.25 533 PHE C CA 1
ATOM 2244 C C . PHE C 1 71 ? -53.260 -47.443 18.652 1.00 19.02 533 PHE C C 1
ATOM 2245 O O . PHE C 1 71 ? -54.392 -46.976 18.794 1.00 24.25 533 PHE C O 1
ATOM 2260 N N . MET C 1 72 ? -53.040 -48.715 18.336 1.00 19.90 534 MET C N 1
ATOM 2261 C CA . MET C 1 72 ? -54.150 -49.668 18.327 1.00 21.49 534 MET C CA 1
ATOM 2262 C C . MET C 1 72 ? -53.673 -51.089 18.591 1.00 20.63 534 MET C C 1
ATOM 2263 O O . MET C 1 72 ? -52.555 -51.469 18.228 1.00 21.18 534 MET C O 1
ATOM 2268 N N . ILE C 1 73 ? -54.517 -51.854 19.275 1.00 19.09 535 ILE C N 1
ATOM 2269 C CA . ILE C 1 73 ? -54.160 -53.198 19.683 1.00 25.78 535 ILE C CA 1
ATOM 2270 C C . ILE C 1 73 ? -54.094 -54.114 18.474 1.00 24.48 535 ILE C C 1
ATOM 2271 O O . ILE C 1 73 ? -54.590 -53.775 17.389 1.00 21.82 535 ILE C O 1
ATOM 2276 N N . GLY C 1 74 ? -53.480 -55.277 18.663 1.00 28.44 536 GLY C N 1
ATOM 2277 C CA . GLY C 1 74 ? -53.444 -56.277 17.619 1.00 26.23 536 GLY C CA 1
ATOM 2278 C C . GLY C 1 74 ? -54.819 -56.478 17.007 1.00 29.67 536 GLY C C 1
ATOM 2279 O O . GLY C 1 74 ? -55.825 -56.538 17.713 1.00 28.79 536 GLY C O 1
ATOM 2280 N N . ASN C 1 75 ? -54.858 -56.565 15.680 1.00 26.49 537 ASN C N 1
ATOM 2281 C CA . ASN C 1 75 ? -56.080 -56.885 14.940 1.00 24.21 537 ASN C CA 1
ATOM 2282 C C . ASN C 1 75 ? -57.247 -55.922 15.149 1.00 23.28 537 ASN C C 1
ATOM 2283 O O . ASN C 1 75 ? -58.387 -56.261 14.862 1.00 24.92 537 ASN C O 1
ATOM 2288 N N . ALA C 1 76 ? -56.959 -54.718 15.633 1.00 20.02 538 ALA C N 1
ATOM 2289 C CA . ALA C 1 76 ? -58.009 -53.723 15.851 1.00 24.05 538 ALA C CA 1
ATOM 2290 C C . ALA C 1 76 ? -58.676 -53.285 14.552 1.00 23.10 538 ALA C C 1
ATOM 2291 O O . ALA C 1 76 ? -58.010 -52.818 13.632 1.00 23.70 538 ALA C O 1
ATOM 2293 N N . LYS C 1 77 ? -59.992 -53.434 14.487 1.00 21.48 539 LYS C N 1
ATOM 2294 C CA . LYS C 1 77 ? -60.785 -52.873 13.404 1.00 24.26 539 LYS C CA 1
ATOM 2295 C C . LYS C 1 77 ? -61.086 -51.392 13.664 1.00 26.50 539 LYS C C 1
ATOM 2296 O O . LYS C 1 77 ? -61.579 -51.028 14.738 1.00 21.83 539 LYS C O 1
ATOM 2299 N N . ASP C 1 78 ? -60.784 -50.539 12.688 1.00 20.98 540 ASP C N 1
ATOM 2300 C CA . ASP C 1 78 ? -61.007 -49.098 12.843 1.00 20.56 540 ASP C CA 1
ATOM 2301 C C . ASP C 1 78 ? -60.460 -48.608 14.186 1.00 18.53 540 ASP C C 1
ATOM 2302 O O . ASP C 1 78 ? -61.127 -47.852 14.902 1.00 21.78 540 ASP C O 1
ATOM 2307 N N . GLY C 1 79 ? -59.246 -49.030 14.528 1.00 19.13 541 GLY C N 1
ATOM 2308 C CA . GLY C 1 79 ? -58.642 -48.656 15.798 1.00 17.38 541 GLY C CA 1
ATOM 2309 C C . GLY C 1 79 ? -58.318 -47.175 15.893 1.00 19.91 541 GLY C C 1
ATOM 2310 O O . GLY C 1 79 ? -58.239 -46.606 16.983 1.00 21.60 541 GLY C O 1
ATOM 2311 N N . ILE C 1 80 ? -58.110 -46.549 14.738 1.00 16.92 542 ILE C N 1
ATOM 2312 C CA . ILE C 1 80 ? -57.816 -45.130 14.664 1.00 15.29 542 ILE C CA 1
ATOM 2313 C C . ILE C 1 80 ? -58.633 -44.541 13.530 1.00 15.70 542 ILE C C 1
ATOM 2314 O O . ILE C 1 80 ? -58.846 -45.196 12.514 1.00 16.36 542 ILE C O 1
ATOM 2319 N N . SER C 1 81 ? -59.105 -43.311 13.699 1.00 13.54 543 SER C N 1
ATOM 2320 C CA . SER C 1 81 ? -59.820 -42.637 12.622 1.00 14.11 543 SER C CA 1
ATOM 2321 C C . SER C 1 81 ? -59.541 -41.148 12.659 1.00 14.87 543 SER C C 1
ATOM 2322 O O . SER C 1 81 ? -59.047 -40.625 13.663 1.00 18.27 543 SER C O 1
ATOM 2325 N N . GLN C 1 82 ? -59.836 -40.468 11.558 1.00 12.46 544 GLN C N 1
ATOM 2326 C CA . GLN C 1 82 ? -59.692 -39.019 11.508 1.00 11.78 544 GLN C CA 1
ATOM 2327 C C . GLN C 1 82 ? -60.733 -38.450 10.572 1.00 17.30 544 GLN C C 1
ATOM 2328 O O . GLN C 1 82 ? -60.795 -38.833 9.399 1.00 18.14 544 GLN C O 1
ATOM 2334 N N . GLU C 1 83 ? -61.560 -37.545 11.085 1.00 17.89 545 GLU C N 1
ATOM 2335 C CA . GLU C 1 83 ? -62.584 -36.950 10.246 1.00 18.05 545 GLU C CA 1
ATOM 2336 C C . GLU C 1 83 ? -62.142 -35.603 9.744 1.00 17.05 545 GLU C C 1
ATOM 2337 O O . GLU C 1 83 ? -61.420 -34.881 10.429 1.00 17.77 545 GLU C O 1
ATOM 2343 N N . GLY C 1 84 ? -62.565 -35.263 8.536 1.00 16.45 546 GLY C N 1
ATOM 2344 C CA . GLY C 1 84 ? -62.219 -33.981 7.970 1.00 13.73 546 GLY C CA 1
ATOM 2345 C C . GLY C 1 84 ? -63.079 -33.626 6.781 1.00 16.76 546 GLY C C 1
ATOM 2346 O O . GLY C 1 84 ? -63.953 -34.398 6.380 1.00 19.67 546 GLY C O 1
ATOM 2347 N N . THR C 1 85 ? -62.830 -32.446 6.240 1.00 14.46 547 THR C N 1
ATOM 2348 C CA . THR C 1 85 ? -63.486 -31.972 5.029 1.00 15.29 547 THR C CA 1
ATOM 2349 C C . THR C 1 85 ? -62.480 -31.362 4.057 1.00 24.09 547 THR C C 1
ATOM 2350 O O . THR C 1 85 ? -61.410 -30.894 4.452 1.00 20.01 547 THR C O 1
ATOM 2354 N N . ILE C 1 86 ? -62.832 -31.388 2.777 1.00 18.87 548 ILE C N 1
ATOM 2355 C CA . ILE C 1 86 ? -62.090 -30.666 1.760 1.00 20.42 548 ILE C CA 1
ATOM 2356 C C . ILE C 1 86 ? -62.980 -29.564 1.198 1.00 24.84 548 ILE C C 1
ATOM 2357 O O . ILE C 1 86 ? -64.059 -29.835 0.665 1.00 28.26 548 ILE C O 1
ATOM 2362 N N . GLU C 1 87 ? -62.531 -28.324 1.338 1.00 26.61 549 GLU C N 1
ATOM 2363 C CA . GLU C 1 87 ? -63.280 -27.165 0.868 1.00 32.13 549 GLU C CA 1
ATOM 2364 C C . GLU C 1 87 ? -62.765 -26.737 -0.505 1.00 41.66 549 GLU C C 1
ATOM 2365 O O . GLU C 1 87 ? -61.717 -27.210 -0.951 1.00 33.31 549 GLU C O 1
ATOM 2371 N N . ASN C 1 88 ? -63.497 -25.845 -1.169 1.00 41.65 550 ASN C N 1
ATOM 2372 C CA . ASN C 1 88 ? -63.142 -25.404 -2.518 1.00 43.00 550 ASN C CA 1
ATOM 2373 C C . ASN C 1 88 ? -63.044 -26.573 -3.492 1.00 37.75 550 ASN C C 1
ATOM 2374 O O . ASN C 1 88 ? -62.227 -26.552 -4.414 1.00 45.30 550 ASN C O 1
ATOM 2379 N N . ALA C 1 89 ? -63.869 -27.594 -3.281 1.00 39.86 551 ALA C N 1
ATOM 2380 C CA . ALA C 1 89 ? -63.857 -28.776 -4.135 1.00 37.60 551 ALA C CA 1
ATOM 2381 C C . ALA C 1 89 ? -65.075 -28.812 -5.050 1.00 47.88 551 ALA C C 1
ATOM 2382 O O . ALA C 1 89 ? -65.919 -29.699 -4.931 1.00 51.50 551 ALA C O 1
ATOM 2384 N N . ALA C 1 96 ? -60.520 -34.858 -11.565 1.00 53.80 558 ALA C N 1
ATOM 2385 C CA . ALA C 1 96 ? -59.919 -35.853 -10.682 1.00 55.24 558 ALA C CA 1
ATOM 2386 C C . ALA C 1 96 ? -59.337 -35.198 -9.433 1.00 43.98 558 ALA C C 1
ATOM 2387 O O . ALA C 1 96 ? -58.588 -34.228 -9.522 1.00 46.22 558 ALA C O 1
ATOM 2389 N N . LEU C 1 97 ? -59.697 -35.737 -8.272 1.00 43.37 559 LEU C N 1
ATOM 2390 C CA . LEU C 1 97 ? -59.247 -35.215 -6.985 1.00 41.97 559 LEU C CA 1
ATOM 2391 C C . LEU C 1 97 ? -58.099 -36.070 -6.458 1.00 32.95 559 LEU C C 1
ATOM 2392 O O . LEU C 1 97 ? -58.314 -37.194 -6.011 1.00 37.60 559 LEU C O 1
ATOM 2404 N N . VAL C 1 99 ? -55.092 -36.899 -3.876 1.00 31.11 561 VAL C N 1
ATOM 2405 C CA . VAL C 1 99 ? -54.576 -36.641 -2.535 1.00 32.36 561 VAL C CA 1
ATOM 2406 C C . VAL C 1 99 ? -53.306 -37.446 -2.293 1.00 32.51 561 VAL C C 1
ATOM 2407 O O . VAL C 1 99 ? -53.185 -38.588 -2.728 1.00 41.42 561 VAL C O 1
ATOM 2411 N N . LYS C 1 100 ? -52.349 -36.824 -1.619 1.00 22.60 562 LYS C N 1
ATOM 2412 C CA . LYS C 1 100 ? -51.086 -37.459 -1.305 1.00 19.73 562 LYS C CA 1
ATOM 2413 C C . LYS C 1 100 ? -51.099 -37.789 0.179 1.00 21.62 562 LYS C C 1
ATOM 2414 O O . LYS C 1 100 ? -51.352 -36.911 0.997 1.00 18.59 562 LYS C O 1
ATOM 2418 N N . TRP C 1 101 ? -50.829 -39.044 0.523 1.00 17.67 563 TRP C N 1
ATOM 2419 C CA . TRP C 1 101 ? -50.847 -39.447 1.931 1.00 18.70 563 TRP C CA 1
ATOM 2420 C C . TRP C 1 101 ? -49.568 -40.151 2.352 1.00 17.50 563 TRP C C 1
ATOM 2421 O O . TRP C 1 101 ? -48.892 -40.779 1.539 1.00 17.84 563 TRP C O 1
ATOM 2432 N N . LYS C 1 102 ? -49.238 -40.044 3.635 1.00 14.22 564 LYS C N 1
ATOM 2433 C CA . LYS C 1 102 ? -48.100 -40.748 4.189 1.00 14.32 564 LYS C CA 1
ATOM 2434 C C . LYS C 1 102 ? -48.453 -41.194 5.596 1.00 18.53 564 LYS C C 1
ATOM 2435 O O . LYS C 1 102 ? -49.050 -40.437 6.353 1.00 15.67 564 LYS C O 1
ATOM 2439 N N . VAL C 1 103 ? -48.085 -42.419 5.941 1.00 14.88 565 VAL C N 1
ATOM 2440 C CA . VAL C 1 103 ? -48.257 -42.879 7.316 1.00 13.89 565 VAL C CA 1
ATOM 2441 C C . VAL C 1 103 ? -46.928 -43.386 7.862 1.00 17.41 565 VAL C C 1
ATOM 2442 O O . VAL C 1 103 ? -46.195 -44.097 7.175 1.00 16.41 565 VAL C O 1
ATOM 2446 N N . ASN C 1 104 ? -46.615 -42.998 9.097 1.00 13.11 566 ASN C N 1
ATOM 2447 C CA . ASN C 1 104 ? -45.457 -43.517 9.813 1.00 14.37 566 ASN C CA 1
ATOM 2448 C C . ASN C 1 104 ? -45.959 -44.133 11.091 1.00 17.26 566 ASN C C 1
ATOM 2449 O O . ASN C 1 104 ? -46.856 -43.581 11.725 1.00 16.20 566 ASN C O 1
ATOM 2454 N N . TYR C 1 105 ? -45.421 -45.293 11.439 1.00 15.38 567 TYR C N 1
ATOM 2455 C CA . TYR C 1 105 ? -45.814 -45.965 12.671 1.00 19.89 567 TYR C CA 1
ATOM 2456 C C . TYR C 1 105 ? -44.785 -46.990 13.118 1.00 21.81 567 TYR C C 1
ATOM 2457 O O . TYR C 1 105 ? -43.831 -47.292 12.394 1.00 19.48 567 TYR C O 1
ATOM 2466 N N . SER C 1 106 ? -44.989 -47.520 14.322 1.00 14.66 568 SER C N 1
ATOM 2467 C CA . SER C 1 106 ? -44.090 -48.517 14.883 1.00 19.86 568 SER C CA 1
ATOM 2468 C C . SER C 1 106 ? -44.843 -49.826 15.049 1.00 21.00 568 SER C C 1
ATOM 2469 O O . SER C 1 106 ? -46.001 -49.843 15.461 1.00 20.24 568 SER C O 1
ATOM 2472 N N . VAL C 1 107 ? -44.184 -50.929 14.725 1.00 22.82 569 VAL C N 1
ATOM 2473 C CA . VAL C 1 107 ? -44.790 -52.240 14.894 1.00 17.82 569 VAL C CA 1
ATOM 2474 C C . VAL C 1 107 ? -43.671 -53.283 14.969 1.00 25.02 569 VAL C C 1
ATOM 2475 O O . VAL C 1 107 ? -42.690 -53.200 14.229 1.00 23.81 569 VAL C O 1
ATOM 2479 N N . ASN C 1 108 ? -43.802 -54.239 15.882 1.00 28.48 570 ASN C N 1
ATOM 2480 C CA . ASN C 1 108 ? -42.761 -55.248 16.079 1.00 27.51 570 ASN C CA 1
ATOM 2481 C C . ASN C 1 108 ? -41.402 -54.639 16.389 1.00 32.06 570 ASN C C 1
ATOM 2482 O O . ASN C 1 108 ? -40.378 -55.145 15.937 1.00 38.34 570 ASN C O 1
ATOM 2487 N N . SER C 1 109 ? -41.399 -53.546 17.145 1.00 27.04 571 SER C N 1
ATOM 2488 C CA . SER C 1 109 ? -40.167 -52.830 17.464 1.00 30.75 571 SER C CA 1
ATOM 2489 C C . SER C 1 109 ? -39.389 -52.374 16.221 1.00 35.54 571 SER C C 1
ATOM 2490 O O . SER C 1 109 ? -38.169 -52.233 16.268 1.00 35.10 571 SER C O 1
ATOM 2492 N N . THR C 1 110 ? -40.095 -52.133 15.119 1.00 31.67 572 THR C N 1
ATOM 2493 C CA . THR C 1 110 ? -39.474 -51.605 13.905 1.00 32.31 572 THR C CA 1
ATOM 2494 C C . THR C 1 110 ? -40.254 -50.388 13.396 1.00 28.68 572 THR C C 1
ATOM 2495 O O . THR C 1 110 ? -41.419 -50.202 13.751 1.00 27.00 572 THR C O 1
ATOM 2499 N N . GLN C 1 111 ? -39.621 -49.557 12.576 1.00 22.59 573 GLN C N 1
ATOM 2500 C CA . GLN C 1 111 ? -40.287 -48.360 12.079 1.00 21.36 573 GLN C CA 1
ATOM 2501 C C . GLN C 1 111 ? -40.821 -48.581 10.665 1.00 28.17 573 GLN C C 1
ATOM 2502 O O . GLN C 1 111 ? -40.087 -48.998 9.772 1.00 30.90 573 GLN C O 1
ATOM 2508 N N . ALA C 1 112 ? -42.106 -48.304 10.478 1.00 20.58 574 ALA C N 1
ATOM 2509 C CA . ALA C 1 112 ? -42.770 -48.543 9.209 1.00 21.49 574 ALA C CA 1
ATOM 2510 C C . ALA C 1 112 ? -43.194 -47.222 8.593 1.00 22.41 574 ALA C C 1
ATOM 2511 O O . ALA C 1 112 ? -43.477 -46.256 9.292 1.00 19.09 574 ALA C O 1
ATOM 2513 N N . GLU C 1 113 ? -43.218 -47.175 7.270 1.00 20.78 575 GLU C N 1
ATOM 2514 C CA . GLU C 1 113 ? -43.681 -45.994 6.568 1.00 18.82 575 GLU C CA 1
ATOM 2515 C C . GLU C 1 113 ? -44.291 -46.452 5.265 1.00 25.63 575 GLU C C 1
ATOM 2516 O O . GLU C 1 113 ? -43.708 -47.290 4.570 1.00 21.10 575 GLU C O 1
ATOM 2522 N N . GLU C 1 114 ? -45.466 -45.913 4.953 1.00 18.14 576 GLU C N 1
ATOM 2523 C CA . GLU C 1 114 ? -46.181 -46.232 3.728 1.00 18.29 576 GLU C CA 1
ATOM 2524 C C . GLU C 1 114 ? -46.666 -44.934 3.117 1.00 22.92 576 GLU C C 1
ATOM 2525 O O . GLU C 1 114 ? -47.120 -44.035 3.825 1.00 16.92 576 GLU C O 1
ATOM 2531 N N . THR C 1 115 ? -46.561 -44.816 1.798 1.00 17.97 577 THR C N 1
ATOM 2532 C CA . THR C 1 115 ? -46.994 -43.594 1.135 1.00 19.02 577 THR C CA 1
ATOM 2533 C C . THR C 1 115 ? -47.631 -43.923 -0.213 1.00 20.10 577 THR C C 1
ATOM 2534 O O . THR C 1 115 ? -47.377 -44.992 -0.780 1.00 19.36 577 THR C O 1
ATOM 2538 N N . ALA C 1 116 ? -48.467 -43.013 -0.712 1.00 22.06 578 ALA C N 1
ATOM 2539 C CA . ALA C 1 116 ? -49.063 -43.126 -2.053 1.00 21.01 578 ALA C CA 1
ATOM 2540 C C . ALA C 1 116 ? -49.857 -41.884 -2.445 1.00 32.22 578 ALA C C 1
ATOM 2541 O O . ALA C 1 116 ? -50.024 -40.960 -1.649 1.00 23.16 578 ALA C O 1
ATOM 2543 N N . VAL C 1 117 ? -50.356 -41.888 -3.682 1.00 35.01 579 VAL C N 1
ATOM 2544 C CA . VAL C 1 117 ? -51.235 -40.837 -4.185 1.00 31.71 579 VAL C CA 1
ATOM 2545 C C . VAL C 1 117 ? -52.610 -41.408 -4.546 1.00 34.14 579 VAL C C 1
ATOM 2546 O O . VAL C 1 117 ? -52.729 -42.265 -5.429 1.00 37.16 579 VAL C O 1
ATOM 2550 N N . PHE C 1 118 ? -53.646 -40.921 -3.862 1.00 26.91 580 PHE C N 1
ATOM 2551 C CA . PHE C 1 118 ? -54.991 -41.491 -3.970 1.00 30.78 580 PHE C CA 1
ATOM 2552 C C . PHE C 1 118 ? -55.968 -40.555 -4.686 1.00 33.05 580 PHE C C 1
ATOM 2553 O O . PHE C 1 118 ? -56.097 -39.384 -4.327 1.00 30.02 580 PHE C O 1
ATOM 2561 N N . THR C 1 119 ? -56.658 -41.076 -5.699 1.00 34.84 581 THR C N 1
ATOM 2562 C CA . THR C 1 119 ? -57.677 -40.297 -6.404 1.00 26.61 581 THR C CA 1
ATOM 2563 C C . THR C 1 119 ? -59.051 -40.591 -5.824 1.00 28.54 581 THR C C 1
ATOM 2564 O O . THR C 1 119 ? -59.458 -41.744 -5.740 1.00 30.97 581 THR C O 1
ATOM 2568 N N . LEU C 1 120 ? -59.759 -39.543 -5.417 1.00 31.32 582 LEU C N 1
ATOM 2569 C CA . LEU C 1 120 ? -61.079 -39.708 -4.826 1.00 37.34 582 LEU C CA 1
ATOM 2570 C C . LEU C 1 120 ? -62.099 -40.088 -5.895 1.00 45.77 582 LEU C C 1
ATOM 2571 O O . LEU C 1 120 ? -62.063 -39.565 -7.014 1.00 42.18 582 LEU C O 1
ATOM 2576 N N . PRO C 1 121 ? -63.016 -41.004 -5.556 1.00 45.61 583 PRO C N 1
ATOM 2577 C CA . PRO C 1 121 ? -64.117 -41.251 -6.488 1.00 55.51 583 PRO C CA 1
ATOM 2578 C C . PRO C 1 121 ? -64.928 -39.971 -6.605 1.00 56.54 583 PRO C C 1
ATOM 2579 O O . PRO C 1 121 ? -64.829 -39.104 -5.734 1.00 51.46 583 PRO C O 1
ATOM 2583 N N . ASN C 1 122 ? -65.709 -39.838 -7.667 1.00 54.95 584 ASN C N 1
ATOM 2584 C CA . ASN C 1 122 ? -66.578 -38.678 -7.787 1.00 62.35 584 ASN C CA 1
ATOM 2585 C C . ASN C 1 122 ? -67.789 -38.815 -6.872 1.00 61.05 584 ASN C C 1
ATOM 2586 O O . ASN C 1 122 ? -68.494 -39.827 -6.895 1.00 59.21 584 ASN C O 1
ATOM 2591 N N . VAL C 1 123 ? -68.008 -37.801 -6.043 1.00 56.09 585 VAL C N 1
ATOM 2592 C CA . VAL C 1 123 ? -69.140 -37.800 -5.130 1.00 53.07 585 VAL C CA 1
ATOM 2593 C C . VAL C 1 123 ? -69.921 -36.499 -5.286 1.00 55.31 585 VAL C C 1
ATOM 2594 O O . VAL C 1 123 ? -71.125 -36.433 -5.020 1.00 54.38 585 VAL C O 1
#

GO terms:
  GO:0070273 phosphatidylinositol-4-phosphate binding (F, IDA)
  GO:0005802 trans-Golgi network (C, IDA)
  GO:0043130 ubiquitin binding (F, IDA)
  GO:0006896 Golgi to vacuole transport (P, IGI)
  GO:0070273 phosphatidylinositol-4-phosphate binding (F, IMP)
  GO:0043328 protein transport to vacuole involved in ubiquitin-dependent protein catabolic process via the multivesicular body sorting pathway (P, IMP)
  GO:0043130 ubiquitin binding (F, IMP)
  GO:0006895 Golgi to endosome transport (P, IMP)
  GO:0006896 Golgi to vacuole transport (P, IMP)
  GO:0005515 protein binding (F, IPI)

InterPro domains:
  IPR002014 VHS domain [PF00790] (23-165)
  IPR002014 VHS domain [PS50179] (33-169)
  IPR002014 VHS domain [SM00288] (25-165)
  IPR004152 GAT domain [PF03127] (248-322)
  IPR004152 GAT domain [PS50909] (196-321)
  IPR008152 Clathrin adaptor, alpha/beta/gamma-adaptin, appendage, Ig-like subdomain [PF02883] (473-583)
  IPR008152 Clathrin adaptor, alpha/beta/gamma-adaptin, appendage, Ig-like subdomain [SM00809] (465-583)
  IPR008153 Gamma-adaptin ear (GAE) domain [PS50180] (466-581)
  IPR008942 ENTH/VHS [G3DSA:1.25.40.90] (21-178)
  IPR008942 ENTH/VHS [SSF48464] (24-169)
  IPR013041 Clathrin adaptor, appendage, Ig-like subdomain superfamily [SSF49348] (467-580)
  IPR038425 GAT domain superfamily [G3DSA:1.20.58.160] (239-333)
  IPR052653 ADP-ribosylation factor-binding [PTHR47180] (10-584)

Foldseek 3Di:
DWDWDDDDCFKTWIKDWDADDQFKIKMIFIWTNAQAKKAPKDKDKDWDPQKDKWDDWPHGMDHGGGGSRIDIIMMIGRHGQPWIIKMKIWIDTPNDIDIDIDGDTDDRD/DWDWPDDDCFKTWIKDWDDDDQFKIKMIFIWTNAQAKKAPKDKDKDWDPQKDKWDDWPHGIDHGGGGSRIDIIMMIGRHGADWIIKMKIWIDTPNDIDIDIDDDTDDGD/DDWDWDDDDQFKTWIKDWDDDDPFKIKMIFIWTNFQWKKAPKDKDKAWDPQKDKWDDWPHGIAGGGGGSRIDIIMMIGRHCIIKMKIWIDTPNDIDIDIDGDRDDDD

B-factor: mean 24.76, std 11.42, range [5.91, 78.12]

Organism: Saccharomyces cerevisiae (strain ATCC 204508 / S288c) (NCBI:txid559292)

Sequence (325 aa):
ARTLLVNQSPNLKIEFEISRESNSVIRISFFTNLSSSSSPISNLVFLLAVPKSMSLLQPQSSNFFMIIGNAKDGISQEGTIENAPANALVKWKVNYSSVNSTQAEETAVFTLPNVARTLVNQSPNLKIEFEISRESNSVIRISFFTNLSSSPISNLVFLLAVPKSMSLLQPQSSNFFMIIGNAKDGISQEGTIENAPANALVKWKVNYSSVNSTQAEEETAVFTLPNVPARTLVNQSPNLKIEFEISRESNSVIRISFFTNLSSSPISNLVFLLAVPKSMSLLQPQSSNFFMIGNAKDGISQEGTIENAALVKWKVNYSVNSTQAEETAVFTLPNV

Solvent-accessible surface area: 15464 Å² total

Secondary structure (P-SEA, 3-state):
ccccccccccbbbbbbccccccccccccbbbbcccbbbcbbbbbbbcccccccccccccccccccccccccccccccccccccccbbbbbbccccbbbbbcbbbbbccc/ccccccccccbbbbbbccccccccccccbbbbcccbbbcbbbbbbbcccccccccccccccccccccccccccccccccccccccbbbbbbccccbbbbbbbbbbcccc/cbbbbccccccbbbbbbccccccccccccbbbbccccccccbbbbbbccccccccccccccccccccccccccccccccccccbbbbbbccccbbbbbcbbbbbccc

Radius of gyration: 21.46 Å; Cα contacts (8 Å, |Δi|>4): 915; chains: 3; bounding box: 55×58×47 Å